Protein AF-A0A0N0B1T3-F1 (afdb_monomer_lite)

Foldseek 3Di:
DEAEDAAQDADQPACCLPPHPYYHYCHPVPPCSVVVVVCCVVVVDWDADFAQFFHANDPPLPPAALFDFPVNADDPPDPRHNDGSAHGLDDDTPWDKDKDDWDKPDQEDALQGKIKIKIKIWTAGQAKDKAKKWKWKADPDDQDTGGRIDTFEIDIDTYGHGWMKMKIKIGGSLSCWDQHPVRFIKRQWAKMKMFTASGSVGGNDIDIHTHDDHIDGDDPPRDRHIDMDIGTDDDD

Radius of gyration: 19.61 Å; chains: 1; bounding box: 48×49×48 Å

Structure (mmCIF, N/CA/C/O backbone):
data_AF-A0A0N0B1T3-F1
#
_entry.id   AF-A0A0N0B1T3-F1
#
loop_
_atom_site.group_PDB
_atom_site.id
_atom_site.type_symbol
_atom_site.label_atom_id
_atom_site.label_alt_id
_atom_site.label_comp_id
_atom_site.label_asym_id
_atom_site.label_entity_id
_atom_site.label_seq_id
_atom_site.pdbx_PDB_ins_code
_atom_site.Cartn_x
_atom_site.Cartn_y
_atom_site.Cartn_z
_atom_site.occupancy
_atom_site.B_iso_or_equiv
_atom_site.auth_seq_id
_atom_site.auth_comp_id
_atom_site.auth_asym_id
_atom_site.auth_atom_id
_atom_site.pdbx_PDB_model_num
ATOM 1 N N . MET A 1 1 ? -22.759 -6.988 15.231 1.00 91.75 1 MET A N 1
ATOM 2 C CA . MET A 1 1 ? -21.797 -8.045 15.631 1.00 91.75 1 MET A CA 1
ATOM 3 C C . MET A 1 1 ? -20.403 -7.663 15.142 1.00 91.75 1 MET A C 1
ATOM 5 O O . MET A 1 1 ? -20.318 -7.104 14.057 1.00 91.75 1 MET A O 1
ATOM 9 N N . VAL A 1 2 ? -19.341 -7.939 15.909 1.00 96.75 2 VAL A N 1
ATOM 10 C CA . VAL A 1 2 ? -17.940 -7.764 15.470 1.00 96.75 2 VAL A CA 1
ATOM 11 C C . VAL A 1 2 ? -17.308 -9.141 15.275 1.00 96.75 2 VAL A C 1
ATOM 13 O O . VAL A 1 2 ? -17.329 -9.950 16.199 1.00 96.75 2 VAL A O 1
ATOM 16 N N . THR A 1 3 ? -16.756 -9.412 14.092 1.00 96.69 3 THR A N 1
ATOM 17 C CA . THR A 1 3 ? -16.076 -10.680 13.784 1.00 96.69 3 THR A CA 1
ATOM 18 C C . THR A 1 3 ? -14.579 -10.535 14.010 1.00 96.69 3 THR A C 1
ATOM 20 O O . THR A 1 3 ? -13.954 -9.641 13.446 1.00 96.69 3 THR A O 1
ATOM 23 N N . VAL A 1 4 ? -13.985 -11.431 14.796 1.00 96.44 4 VAL A N 1
ATOM 24 C CA . VAL A 1 4 ? -12.534 -11.472 15.020 1.00 96.44 4 VAL A CA 1
ATOM 25 C C . VAL A 1 4 ? -11.971 -12.742 14.398 1.00 96.44 4 VAL A C 1
ATOM 27 O O . VAL A 1 4 ? -12.443 -13.840 14.684 1.00 96.44 4 VAL A O 1
ATOM 30 N N . LEU A 1 5 ? -10.971 -12.588 13.536 1.00 95.44 5 LEU A N 1
ATOM 31 C CA . LEU A 1 5 ? -10.354 -13.668 12.777 1.00 95.44 5 LEU A CA 1
ATOM 32 C C . LEU A 1 5 ? -8.937 -13.935 13.282 1.00 95.44 5 LEU A C 1
ATOM 34 O O . LEU A 1 5 ? -8.022 -13.132 13.072 1.00 95.44 5 LEU A O 1
ATOM 38 N N . LEU A 1 6 ? -8.766 -15.108 13.891 1.00 94.62 6 LEU A N 1
ATOM 39 C CA . LEU A 1 6 ? -7.478 -15.670 14.280 1.00 94.62 6 LEU A CA 1
ATOM 40 C C . LEU A 1 6 ? -7.125 -16.774 13.283 1.00 94.62 6 LEU A C 1
ATOM 42 O O . LEU A 1 6 ? -7.614 -17.898 13.378 1.00 94.62 6 LEU A O 1
ATOM 46 N N . ALA A 1 7 ? -6.330 -16.437 12.271 1.00 92.81 7 ALA A N 1
ATOM 47 C CA . ALA A 1 7 ? -6.100 -17.317 11.129 1.00 92.81 7 ALA A CA 1
ATOM 48 C C . ALA A 1 7 ? -4.708 -17.126 10.525 1.00 92.81 7 ALA A C 1
ATOM 50 O O . ALA A 1 7 ? -4.335 -16.011 10.191 1.00 92.81 7 ALA A O 1
ATOM 51 N N . GLY A 1 8 ? -3.967 -18.210 10.280 1.00 92.62 8 GLY A N 1
ATOM 52 C CA . GLY A 1 8 ? -2.630 -18.147 9.667 1.00 92.62 8 GLY A CA 1
ATOM 53 C C . GLY A 1 8 ? -2.597 -17.746 8.186 1.00 92.62 8 GLY A C 1
ATOM 54 O O . GLY A 1 8 ? -1.524 -17.530 7.635 1.00 92.62 8 GLY A O 1
ATOM 55 N N . ARG A 1 9 ? -3.757 -17.652 7.526 1.00 91.00 9 ARG A N 1
ATOM 56 C CA . ARG A 1 9 ? -3.899 -17.252 6.120 1.00 91.00 9 ARG A CA 1
ATOM 57 C C . ARG A 1 9 ? -5.256 -16.584 5.875 1.00 91.00 9 ARG A C 1
ATOM 59 O O . ARG A 1 9 ? -6.172 -16.796 6.672 1.00 91.00 9 ARG A O 1
ATOM 66 N N . PRO A 1 10 ? -5.414 -15.822 4.781 1.00 91.12 10 PRO A N 1
ATOM 67 C CA . PRO A 1 10 ? -6.712 -15.293 4.382 1.00 91.12 10 PRO A CA 1
ATOM 68 C C . PRO A 1 10 ? -7.714 -16.395 4.041 1.00 91.12 10 PRO A C 1
ATOM 70 O O . PRO A 1 10 ? -7.362 -17.401 3.425 1.00 91.12 10 PRO A O 1
ATOM 73 N N . TYR A 1 11 ? -8.975 -16.150 4.383 1.00 91.31 11 TYR A N 1
ATOM 74 C CA . TYR A 1 11 ? -10.119 -16.968 3.994 1.00 91.31 11 TYR A CA 1
ATOM 75 C C . TYR A 1 11 ? -11.147 -16.095 3.283 1.00 91.31 11 TYR A C 1
ATOM 77 O O . TYR A 1 11 ? -11.282 -14.915 3.604 1.00 91.31 11 TYR A O 1
ATOM 85 N N . ALA A 1 12 ? -11.890 -16.674 2.341 1.00 93.00 12 ALA A N 1
ATOM 86 C CA . ALA A 1 12 ? -13.086 -16.020 1.828 1.00 93.00 12 ALA A CA 1
ATOM 87 C C . ALA A 1 12 ? -14.108 -15.932 2.970 1.00 93.00 12 ALA A C 1
ATOM 89 O O . ALA A 1 12 ? -14.525 -16.954 3.512 1.00 93.00 12 ALA A O 1
ATOM 90 N N . LEU A 1 13 ? -14.470 -14.710 3.360 1.00 93.38 13 LEU A N 1
ATOM 91 C CA . LEU A 1 13 ? -15.281 -14.467 4.560 1.00 93.38 13 LEU A CA 1
ATOM 92 C C . LEU A 1 13 ? -16.792 -14.588 4.304 1.00 93.38 13 LEU A C 1
ATOM 94 O O . LEU A 1 13 ? -17.578 -14.607 5.251 1.00 93.38 13 LEU A O 1
ATOM 98 N N . GLY A 1 14 ? -17.200 -14.679 3.034 1.00 93.00 14 GLY A N 1
ATOM 99 C CA . GLY A 1 14 ? -18.599 -14.793 2.632 1.00 93.00 14 GLY A CA 1
ATOM 100 C C . GLY A 1 14 ? -19.456 -13.678 3.234 1.00 93.00 14 GLY A C 1
ATOM 101 O O . GLY A 1 14 ? -19.068 -12.510 3.227 1.00 93.00 14 GLY A O 1
ATOM 102 N N . ARG A 1 15 ? -20.596 -14.063 3.813 1.00 94.25 15 ARG A N 1
ATOM 103 C CA . ARG A 1 15 ? -21.591 -13.153 4.401 1.00 94.25 15 ARG A CA 1
ATOM 104 C C . ARG A 1 15 ? -21.034 -12.235 5.492 1.00 94.25 15 ARG A C 1
ATOM 106 O O . ARG A 1 15 ? -21.562 -11.148 5.683 1.00 94.25 15 ARG A O 1
ATOM 113 N N . ALA A 1 16 ? -19.942 -12.609 6.167 1.00 94.94 16 ALA A N 1
ATOM 114 C CA . ALA A 1 16 ? -19.354 -11.766 7.209 1.00 94.94 16 ALA A CA 1
ATOM 115 C C . ALA A 1 16 ? -18.894 -10.394 6.681 1.00 94.94 16 ALA A C 1
ATOM 117 O O . ALA A 1 16 ? -18.894 -9.435 7.443 1.00 94.94 16 ALA A O 1
ATOM 118 N N . VAL A 1 17 ? -18.539 -10.276 5.393 1.00 94.81 17 VAL A N 1
ATOM 119 C CA . VAL A 1 17 ? -18.170 -8.983 4.782 1.00 94.81 17 VAL A CA 1
ATOM 120 C C . VAL A 1 17 ? -19.336 -7.991 4.799 1.00 94.81 17 VAL A C 1
ATOM 122 O O . VAL A 1 17 ? -19.110 -6.797 4.966 1.00 94.81 17 VAL A O 1
ATOM 125 N N . GLU A 1 18 ? -20.565 -8.482 4.648 1.00 94.25 18 GLU A N 1
ATOM 126 C CA . GLU A 1 18 ? -21.777 -7.661 4.531 1.00 94.25 18 GLU A CA 1
ATOM 127 C C . GLU A 1 18 ? -22.543 -7.559 5.858 1.00 94.25 18 GLU A C 1
ATOM 129 O O . GLU A 1 18 ? -23.192 -6.552 6.131 1.00 94.25 18 GLU A O 1
ATOM 134 N N . GLU A 1 19 ? -22.464 -8.589 6.702 1.00 96.44 19 GLU A N 1
ATOM 135 C CA . GLU A 1 19 ? -23.296 -8.716 7.906 1.00 96.44 19 GLU A CA 1
ATOM 136 C C . GLU A 1 19 ? -22.588 -8.293 9.196 1.00 96.44 19 GLU A C 1
ATOM 138 O O . GLU A 1 19 ? -23.238 -8.006 10.209 1.00 96.44 19 GLU A O 1
ATOM 143 N N . SER A 1 20 ? -21.255 -8.255 9.198 1.00 97.25 20 SER A N 1
ATOM 144 C CA . SER A 1 20 ? -20.499 -7.825 10.369 1.00 97.25 20 SER A CA 1
ATOM 145 C C . SER A 1 20 ? -20.401 -6.306 10.418 1.00 97.25 20 SER A C 1
ATOM 147 O O . SER A 1 20 ? -20.015 -5.654 9.456 1.00 97.25 20 SER A O 1
ATOM 149 N N . ALA A 1 21 ? -20.667 -5.729 11.592 1.00 97.25 21 ALA A N 1
ATOM 150 C CA . ALA A 1 21 ? -20.494 -4.294 11.818 1.00 97.25 21 ALA A CA 1
ATOM 151 C C . ALA A 1 21 ? -19.012 -3.882 11.759 1.00 97.25 21 ALA A C 1
ATOM 153 O O . ALA A 1 21 ? -18.691 -2.744 11.432 1.00 97.25 21 ALA A O 1
ATOM 154 N N . ALA A 1 22 ? -18.112 -4.809 12.101 1.00 97.12 22 ALA A N 1
ATOM 155 C CA . ALA A 1 22 ? -16.674 -4.675 11.922 1.00 97.12 22 ALA A CA 1
ATOM 156 C C . ALA A 1 22 ? -16.014 -6.058 11.839 1.00 97.12 22 ALA A C 1
ATOM 158 O O . ALA A 1 22 ? -16.522 -7.037 12.400 1.00 97.12 22 ALA A O 1
ATOM 159 N N . ILE A 1 23 ? -14.855 -6.116 11.183 1.00 97.62 23 ILE A N 1
ATOM 160 C CA . ILE A 1 23 ? -14.011 -7.309 11.085 1.00 97.62 23 ILE A CA 1
ATOM 161 C C . ILE A 1 23 ? -12.607 -6.949 11.570 1.00 97.62 23 ILE A C 1
ATOM 163 O O . ILE A 1 23 ? -12.008 -5.989 11.087 1.00 97.62 23 ILE A O 1
ATOM 167 N N . VAL A 1 24 ? -12.070 -7.729 12.507 1.00 97.25 24 VAL A N 1
ATOM 168 C CA . VAL A 1 24 ? -10.696 -7.594 13.007 1.00 97.25 24 VAL A CA 1
ATOM 169 C C . VAL A 1 24 ? -9.902 -8.830 12.606 1.00 97.25 24 VAL A C 1
ATOM 171 O O . VAL A 1 24 ? -10.177 -9.929 13.076 1.00 97.25 24 VAL A O 1
ATOM 174 N N . GLN A 1 25 ? -8.896 -8.647 11.753 1.00 96.62 25 GLN A N 1
ATOM 175 C CA . GLN A 1 25 ? -7.949 -9.694 11.367 1.00 96.62 25 GLN A CA 1
ATOM 176 C C . GLN A 1 25 ? -6.689 -9.595 12.236 1.00 96.62 25 GLN A C 1
ATOM 178 O O . GLN A 1 25 ? -5.983 -8.591 12.164 1.00 96.62 25 GLN A O 1
ATOM 183 N N . SER A 1 26 ? -6.376 -10.635 13.015 1.00 94.56 26 SER A N 1
ATOM 184 C CA . SER A 1 26 ? -5.196 -10.655 13.903 1.00 94.56 26 SER A CA 1
ATOM 185 C C . SER A 1 26 ? -4.106 -11.650 13.491 1.00 94.56 26 SER A C 1
ATOM 187 O O . SER A 1 26 ? -3.093 -11.753 14.177 1.00 94.56 26 SER A O 1
ATOM 189 N N . PHE A 1 27 ? -4.308 -12.408 12.408 1.00 94.75 27 PHE A N 1
ATOM 190 C CA . PHE A 1 27 ? -3.489 -13.579 12.066 1.00 94.75 27 PHE A CA 1
ATOM 191 C C . PHE A 1 27 ? -3.230 -14.478 13.294 1.00 94.75 27 PHE A C 1
ATOM 193 O O . PHE A 1 27 ? -4.163 -14.692 14.068 1.00 94.75 27 PHE A O 1
ATOM 200 N N . PHE A 1 28 ? -2.019 -15.016 13.482 1.00 94.19 28 PHE A N 1
ATOM 201 C CA . PHE A 1 28 ? -1.613 -15.654 14.737 1.00 94.19 28 PHE A CA 1
ATOM 202 C C . PHE A 1 28 ? -0.920 -14.620 15.637 1.00 94.19 28 PHE A C 1
ATOM 204 O O . PHE A 1 28 ? 0.209 -14.232 15.337 1.00 94.19 28 PHE A O 1
ATOM 211 N N . PRO A 1 29 ? -1.575 -14.151 16.716 1.00 93.62 29 PRO A N 1
ATOM 212 C CA . PRO A 1 29 ? -1.163 -12.934 17.414 1.00 93.62 29 PRO A CA 1
ATOM 213 C C . PRO A 1 29 ? -0.178 -13.164 18.578 1.00 93.62 29 PRO A C 1
ATOM 215 O O . PRO A 1 29 ? 0.148 -12.214 19.284 1.00 93.62 29 PRO A O 1
ATOM 218 N N . GLY A 1 30 ? 0.301 -14.397 18.786 1.00 95.38 30 GLY A N 1
ATOM 219 C CA . GLY A 1 30 ? 1.203 -14.749 19.893 1.00 95.38 30 GLY A CA 1
ATOM 220 C C . GLY A 1 30 ? 0.520 -14.776 21.267 1.00 95.38 30 GLY A C 1
ATOM 221 O O . GLY A 1 30 ? -0.703 -14.661 21.364 1.00 95.38 30 GLY A O 1
ATOM 222 N N . GLU A 1 31 ? 1.314 -14.943 22.329 1.00 96.69 31 GLU A N 1
ATOM 223 C CA . GLU A 1 31 ? 0.831 -15.085 23.717 1.00 96.69 31 GLU A CA 1
ATOM 224 C C . GLU A 1 31 ? 0.122 -13.825 24.249 1.00 96.69 31 GLU A C 1
ATOM 226 O O . GLU A 1 31 ? -0.929 -13.925 24.877 1.00 96.69 31 GLU A O 1
ATOM 231 N N . GLU A 1 32 ? 0.600 -12.635 23.871 1.00 96.19 32 GLU A N 1
ATOM 232 C CA . GLU A 1 32 ? -0.017 -11.340 24.209 1.00 96.19 32 GLU A CA 1
ATOM 233 C C . GLU A 1 32 ? -1.174 -10.945 23.271 1.00 96.19 32 GLU A C 1
ATOM 235 O O . GLU A 1 32 ? -1.766 -9.861 23.370 1.00 96.19 32 GLU A O 1
ATOM 240 N N . GLY A 1 33 ? -1.526 -11.825 22.333 1.00 95.56 33 GLY A N 1
ATOM 241 C CA . GLY A 1 33 ? -2.466 -11.526 21.265 1.00 95.56 33 GLY A CA 1
ATOM 242 C C . GLY A 1 33 ? -3.862 -11.154 21.751 1.00 95.56 33 GLY A C 1
ATOM 243 O O . GLY A 1 33 ? -4.478 -10.222 21.230 1.00 95.56 33 GLY A O 1
ATOM 244 N N . THR A 1 34 ? -4.350 -11.824 22.794 1.00 95.12 34 THR A N 1
ATOM 245 C CA . THR A 1 34 ? -5.666 -11.539 23.382 1.00 95.12 34 THR A CA 1
ATOM 246 C C . THR A 1 34 ? -5.719 -10.133 23.983 1.00 95.12 34 THR A C 1
ATOM 248 O O . THR A 1 34 ? -6.694 -9.411 23.765 1.00 95.12 34 THR A O 1
ATOM 251 N N . HIS A 1 35 ? -4.659 -9.693 24.672 1.00 97.06 35 HIS A N 1
ATOM 252 C CA . HIS A 1 35 ? -4.574 -8.342 25.234 1.00 97.06 35 HIS A CA 1
ATOM 253 C C . HIS A 1 35 ? -4.535 -7.264 24.146 1.00 97.06 35 HIS A C 1
ATOM 255 O O . HIS A 1 35 ? -5.173 -6.212 24.296 1.00 97.06 35 HIS A O 1
ATOM 261 N N . ALA A 1 36 ? -3.835 -7.529 23.039 1.00 96.75 36 ALA A N 1
ATOM 262 C CA . ALA A 1 36 ? -3.796 -6.640 21.883 1.00 96.75 36 ALA A CA 1
ATOM 263 C C . ALA A 1 36 ? -5.173 -6.526 21.204 1.00 96.75 36 ALA A C 1
ATOM 265 O O . ALA A 1 36 ? -5.662 -5.415 20.984 1.00 96.75 36 ALA A O 1
ATOM 266 N N . ILE A 1 37 ? -5.838 -7.659 20.942 1.00 97.38 37 ILE A N 1
ATOM 267 C CA . ILE A 1 37 ? -7.182 -7.702 20.344 1.00 97.38 37 ILE A CA 1
ATOM 268 C C . ILE A 1 37 ? -8.189 -6.977 21.238 1.00 97.38 37 ILE A C 1
ATOM 270 O O . ILE A 1 37 ? -8.925 -6.118 20.756 1.00 97.38 37 ILE A O 1
ATOM 274 N N . ALA A 1 38 ? -8.194 -7.254 22.545 1.00 97.50 38 ALA A N 1
ATOM 275 C CA . ALA A 1 38 ? -9.071 -6.565 23.488 1.00 97.50 38 ALA A CA 1
ATOM 276 C C . ALA A 1 38 ? -8.800 -5.050 23.515 1.00 97.50 38 ALA A C 1
ATOM 278 O O . ALA A 1 38 ? -9.735 -4.250 23.577 1.00 97.50 38 ALA A O 1
ATOM 279 N N . GLY A 1 39 ? -7.532 -4.634 23.420 1.00 98.00 39 GLY A N 1
ATOM 280 C CA . GLY A 1 39 ? -7.145 -3.227 23.292 1.00 98.00 39 GLY A CA 1
ATOM 281 C C . GLY A 1 39 ? -7.734 -2.551 22.053 1.00 98.00 39 GLY A C 1
ATOM 282 O O . GLY A 1 39 ? -8.243 -1.436 22.156 1.00 98.00 39 GLY A O 1
ATOM 283 N N . VAL A 1 40 ? -7.727 -3.235 20.908 1.00 97.88 40 VAL A N 1
ATOM 284 C CA . VAL A 1 40 ? -8.365 -2.746 19.678 1.00 97.88 40 VAL A CA 1
ATOM 285 C C . VAL A 1 40 ? -9.882 -2.684 19.849 1.00 97.88 40 VAL A C 1
ATOM 287 O O . VAL A 1 40 ? -10.463 -1.623 19.647 1.00 97.88 40 VAL A O 1
ATOM 290 N N . LEU A 1 41 ? -10.530 -3.771 20.275 1.00 97.69 41 LEU A N 1
ATOM 291 C CA . LEU A 1 41 ? -11.994 -3.848 20.389 1.00 97.69 41 LEU A CA 1
ATOM 292 C C . LEU A 1 41 ? -12.581 -2.829 21.377 1.00 97.69 41 LEU A C 1
ATOM 294 O O . LEU A 1 41 ? -13.639 -2.264 21.123 1.00 97.69 41 LEU A O 1
ATOM 298 N N . SER A 1 42 ? -11.881 -2.571 22.483 1.00 97.44 42 SER A N 1
ATOM 299 C CA . SER A 1 42 ? -12.268 -1.561 23.484 1.00 97.44 42 SER A CA 1
ATOM 300 C C . SER A 1 42 ? -11.967 -0.122 23.060 1.00 97.44 42 SER A C 1
ATOM 302 O O . SER A 1 42 ? -12.375 0.819 23.736 1.00 97.44 42 SER A O 1
ATOM 304 N N . GLY A 1 43 ? -11.225 0.079 21.969 1.00 96.81 43 GLY A N 1
ATOM 305 C CA . GLY A 1 43 ? -10.800 1.405 21.531 1.00 96.81 43 GLY A CA 1
ATOM 306 C C . GLY A 1 43 ? -9.621 1.990 22.313 1.00 96.81 43 GLY A C 1
ATOM 307 O O . GLY A 1 43 ? -9.240 3.126 22.028 1.00 96.81 43 GLY A O 1
ATOM 308 N N . ARG A 1 44 ? -9.036 1.241 23.263 1.00 97.44 44 ARG A N 1
ATOM 309 C CA . ARG A 1 44 ? -7.814 1.619 23.997 1.00 97.44 44 ARG A CA 1
ATOM 310 C C . ARG A 1 44 ? -6.602 1.730 23.069 1.00 97.44 44 ARG A C 1
ATOM 312 O O . ARG A 1 44 ? -5.712 2.532 23.325 1.00 97.44 44 ARG A O 1
ATOM 319 N N . VAL A 1 45 ? -6.570 0.933 22.002 1.00 97.19 45 VAL A N 1
ATOM 320 C CA . VAL A 1 45 ? -5.526 0.947 20.971 1.00 97.19 45 VAL A CA 1
ATOM 321 C C . VAL A 1 45 ? -6.157 1.288 19.626 1.00 97.19 45 VAL A C 1
ATOM 323 O O . VAL A 1 45 ? -7.102 0.628 19.196 1.00 97.19 45 VAL A O 1
ATOM 326 N N . ASN A 1 46 ? -5.619 2.297 18.940 1.00 98.19 46 ASN A N 1
ATOM 327 C CA . ASN A 1 46 ? -5.986 2.586 17.557 1.00 98.19 46 ASN A CA 1
ATOM 328 C C . ASN A 1 46 ? -5.278 1.587 16.612 1.00 98.19 46 ASN A C 1
ATOM 330 O O . ASN A 1 46 ? -4.042 1.542 16.612 1.00 98.19 46 ASN A O 1
ATOM 334 N N . PRO A 1 47 ? -6.007 0.770 15.822 1.00 98.00 47 PRO A N 1
ATOM 335 C CA . PRO A 1 47 ? -5.384 -0.171 14.902 1.00 98.00 47 PRO A CA 1
ATOM 336 C C . PRO A 1 47 ? -4.607 0.559 13.796 1.00 98.00 47 PRO A C 1
ATOM 338 O O . PRO A 1 47 ? -5.016 1.600 13.289 1.00 98.00 47 PRO A O 1
ATOM 341 N N . SER A 1 48 ? -3.460 -0.012 13.424 1.00 98.06 48 SER A N 1
ATOM 342 C CA . SER A 1 48 ? -2.575 0.508 12.365 1.00 98.06 48 SER A CA 1
ATOM 343 C C . SER A 1 48 ? -1.976 -0.604 11.495 1.00 98.06 48 SER A C 1
ATOM 345 O O . SER A 1 48 ? -0.946 -0.420 10.839 1.00 98.06 48 SER A O 1
ATOM 347 N N . GLY A 1 49 ? -2.583 -1.793 11.539 1.00 97.56 49 GLY A N 1
ATOM 348 C CA . GLY A 1 49 ? -2.190 -2.933 10.718 1.00 97.56 49 GLY A CA 1
ATOM 349 C C . GLY A 1 49 ? -2.646 -2.754 9.271 1.00 97.56 49 GLY A C 1
ATOM 350 O O . GLY A 1 49 ? -3.709 -2.193 9.013 1.00 97.56 49 GLY A O 1
ATOM 351 N N . ARG A 1 50 ? -1.844 -3.256 8.330 1.00 98.44 50 ARG A N 1
ATOM 352 C CA . ARG A 1 50 ? -2.166 -3.324 6.900 1.00 98.44 50 ARG A CA 1
ATOM 353 C C . ARG A 1 50 ? -2.012 -4.765 6.434 1.00 98.44 50 ARG A C 1
ATOM 355 O O . ARG A 1 50 ? -1.078 -5.444 6.857 1.00 98.44 50 ARG A O 1
ATOM 362 N N . LEU A 1 51 ? -2.921 -5.237 5.588 1.00 97.81 51 LEU A N 1
ATOM 363 C CA . LEU A 1 51 ? -2.921 -6.613 5.103 1.00 97.81 51 LEU A CA 1
ATOM 364 C C . LEU A 1 51 ? -1.658 -6.908 4.274 1.00 97.81 51 LEU A C 1
ATOM 366 O O . LEU A 1 51 ? -1.460 -6.273 3.239 1.00 97.81 51 LEU A O 1
ATOM 370 N N . PRO A 1 52 ? -0.831 -7.899 4.652 1.00 96.12 52 PRO A N 1
ATOM 371 C CA . PRO A 1 52 ? 0.330 -8.301 3.855 1.00 96.12 52 PRO A CA 1
ATOM 372 C C . PRO A 1 52 ? -0.049 -9.197 2.663 1.00 96.12 52 PRO A C 1
ATOM 374 O O . PRO A 1 52 ? 0.801 -9.556 1.855 1.00 96.12 52 PRO A O 1
ATOM 377 N N . VAL A 1 53 ? -1.322 -9.579 2.549 1.00 95.12 53 VAL A N 1
ATOM 378 C CA . VAL A 1 53 ? -1.874 -10.429 1.493 1.00 95.12 53 VAL A CA 1
ATOM 379 C C . VAL A 1 53 ? -3.349 -10.077 1.294 1.00 95.12 53 VAL A C 1
ATOM 381 O O . VAL A 1 53 ? -4.047 -9.770 2.260 1.00 95.12 53 VAL A O 1
ATOM 384 N N . SER A 1 54 ? -3.823 -10.098 0.049 1.00 95.62 54 SER A N 1
ATOM 385 C CA . SER A 1 54 ? -5.233 -9.845 -0.259 1.00 95.62 54 SER A CA 1
ATOM 386 C C . SER A 1 54 ? -6.143 -10.931 0.329 1.00 95.62 54 SER A C 1
ATOM 388 O O . SER A 1 54 ? -5.819 -12.117 0.292 1.00 95.62 54 SER A O 1
ATOM 390 N N . VAL A 1 55 ? -7.316 -10.533 0.818 1.00 95.06 55 VAL A N 1
ATOM 391 C CA . VAL A 1 55 ? -8.387 -11.449 1.226 1.00 95.06 55 VAL A CA 1
ATOM 392 C C . VAL A 1 55 ? -9.286 -11.717 0.017 1.00 95.06 55 VAL A C 1
ATOM 394 O O . VAL A 1 55 ? -9.868 -10.768 -0.523 1.00 95.06 55 VAL A O 1
ATOM 397 N N . PRO A 1 56 ? -9.413 -12.975 -0.436 1.00 93.94 56 PRO A N 1
ATOM 398 C CA . PRO A 1 56 ? -10.220 -13.296 -1.605 1.00 93.94 56 PRO A CA 1
ATOM 399 C C . PRO A 1 56 ? -11.705 -13.043 -1.326 1.00 93.94 56 PRO A C 1
ATOM 401 O O . PRO A 1 56 ? -12.184 -13.264 -0.213 1.00 93.94 56 PRO A O 1
ATOM 404 N N . ARG A 1 57 ? -12.451 -12.606 -2.348 1.00 92.25 57 ARG A N 1
ATOM 405 C CA . ARG A 1 57 ? -13.908 -12.441 -2.234 1.00 92.25 57 ARG A CA 1
ATOM 406 C C . ARG A 1 57 ? -14.639 -13.778 -2.166 1.00 92.25 57 ARG A C 1
ATOM 408 O O . ARG A 1 57 ? -15.588 -13.925 -1.405 1.00 92.25 57 ARG A O 1
ATOM 415 N N . GLY A 1 58 ? -14.175 -14.754 -2.939 1.00 90.75 58 GLY A N 1
ATOM 416 C CA . GLY A 1 58 ? -14.734 -16.097 -2.989 1.00 90.75 58 GLY A CA 1
ATOM 417 C C . GLY A 1 58 ? -13.641 -17.155 -3.131 1.00 90.75 58 GLY A C 1
ATOM 418 O O . GLY A 1 58 ? -12.486 -16.826 -3.401 1.00 90.75 58 GLY A O 1
ATOM 419 N N . PRO A 1 59 ? -13.979 -18.439 -2.958 1.00 85.75 59 PRO A N 1
ATOM 420 C CA . PRO A 1 59 ? -12.998 -19.520 -3.017 1.00 85.75 59 PRO A CA 1
ATOM 421 C C . PRO A 1 59 ? -12.429 -19.746 -4.428 1.00 85.75 59 PRO A C 1
ATOM 423 O O . PRO A 1 59 ? -11.292 -20.192 -4.550 1.00 85.75 59 PRO A O 1
ATOM 426 N N . GLY A 1 60 ? -13.195 -19.421 -5.478 1.00 84.62 60 GLY A N 1
ATOM 427 C CA . GLY A 1 60 ? -12.865 -19.739 -6.873 1.00 84.62 60 GLY A CA 1
ATOM 428 C C . GLY A 1 60 ? -11.978 -18.730 -7.606 1.00 84.62 60 GLY A C 1
ATOM 429 O O . GLY A 1 60 ? -11.645 -18.965 -8.760 1.00 84.62 60 GLY A O 1
ATOM 430 N N . SER A 1 61 ? -11.596 -17.614 -6.979 1.00 77.44 61 SER A N 1
ATOM 431 C CA . SER A 1 61 ? -10.800 -16.567 -7.637 1.00 77.44 61 SER A CA 1
ATOM 432 C C . SER A 1 61 ? -9.285 -16.729 -7.458 1.00 77.44 61 SER A C 1
ATOM 434 O O . SER A 1 61 ? -8.520 -15.831 -7.799 1.00 77.44 61 SER A O 1
ATOM 436 N N . GLN A 1 62 ? -8.834 -17.854 -6.896 1.00 78.62 62 GLN A N 1
ATOM 437 C CA . GLN A 1 62 ? -7.422 -18.108 -6.607 1.00 78.62 62 GLN A CA 1
ATOM 438 C C . GLN A 1 62 ? -6.703 -18.818 -7.770 1.00 78.62 62 GLN A C 1
ATOM 440 O O . GLN A 1 62 ? -7.315 -19.656 -8.431 1.00 78.62 62 GLN A O 1
ATOM 445 N N . PRO A 1 63 ? -5.393 -18.563 -7.972 1.00 74.44 63 PRO A N 1
ATOM 446 C CA . PRO A 1 63 ? -4.553 -17.612 -7.240 1.00 74.44 63 PRO A CA 1
ATOM 447 C C . PRO A 1 63 ? -4.758 -16.166 -7.729 1.00 74.44 63 PRO A C 1
ATOM 449 O O . PRO A 1 63 ? -4.572 -15.874 -8.906 1.00 74.44 63 PRO A O 1
ATOM 452 N N . ALA A 1 64 ? -5.071 -15.244 -6.813 1.00 82.06 64 ALA A N 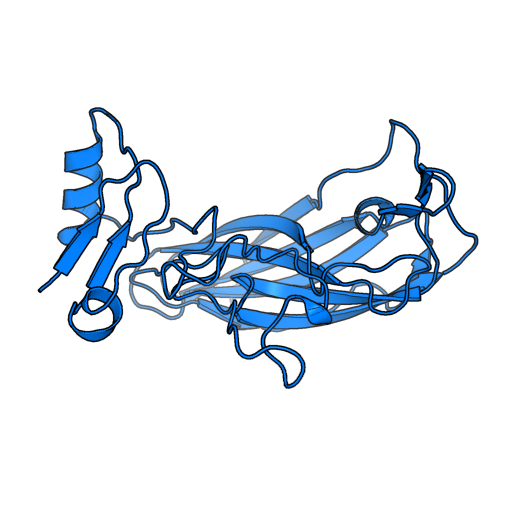1
ATOM 453 C CA . ALA A 1 64 ? -5.148 -13.810 -7.098 1.00 82.06 64 ALA A CA 1
ATOM 454 C C . ALA A 1 64 ? -4.150 -13.043 -6.225 1.00 82.06 64 ALA A C 1
ATOM 456 O O . ALA A 1 64 ? -4.089 -13.219 -5.008 1.00 82.06 64 ALA A O 1
ATOM 457 N N . THR A 1 65 ? -3.367 -12.174 -6.858 1.00 90.81 65 THR A N 1
ATOM 458 C CA . THR A 1 65 ? -2.391 -11.294 -6.208 1.00 90.81 65 THR A CA 1
ATOM 459 C C . THR A 1 65 ? -2.550 -9.876 -6.740 1.00 90.81 65 THR A C 1
ATOM 461 O O . THR A 1 65 ? -2.959 -9.677 -7.882 1.00 90.81 65 THR A O 1
ATOM 464 N N . TYR A 1 66 ? -2.193 -8.876 -5.931 1.00 95.12 66 TYR A N 1
ATOM 465 C CA . TYR A 1 66 ? -2.172 -7.483 -6.388 1.00 95.12 66 TYR A CA 1
ATOM 466 C C . TYR A 1 66 ? -1.109 -7.240 -7.478 1.00 95.12 66 TYR A C 1
ATOM 468 O O . TYR A 1 66 ? -1.222 -6.283 -8.240 1.00 95.12 66 TYR A O 1
ATOM 476 N N . LEU A 1 67 ? -0.119 -8.136 -7.595 1.00 95.31 67 LEU A N 1
ATOM 477 C CA . LEU A 1 67 ? 0.928 -8.137 -8.626 1.00 95.31 67 LEU A CA 1
ATOM 478 C C . LEU A 1 67 ? 0.444 -8.709 -9.976 1.00 95.31 67 LEU A C 1
ATOM 480 O O . LEU A 1 67 ? 1.215 -9.316 -10.714 1.00 95.31 67 LEU A O 1
ATOM 484 N N . GLY A 1 68 ? -0.839 -8.553 -10.299 1.00 93.25 68 GLY A N 1
ATOM 485 C CA . GLY A 1 68 ? -1.411 -8.999 -11.567 1.00 93.25 68 GLY A CA 1
ATOM 486 C C . GLY A 1 68 ? -1.129 -8.023 -12.712 1.00 93.25 68 GLY A C 1
ATOM 487 O O . GLY A 1 68 ? -1.269 -6.805 -12.553 1.00 93.25 68 GLY A O 1
ATOM 488 N N . ALA A 1 69 ? -0.780 -8.554 -13.885 1.00 93.75 69 ALA A N 1
ATOM 489 C CA . ALA A 1 69 ? -0.813 -7.810 -15.146 1.00 93.75 69 ALA A CA 1
ATOM 490 C C . ALA A 1 69 ? -2.256 -7.465 -15.543 1.00 93.75 69 ALA A C 1
ATOM 492 O O . ALA A 1 69 ? -3.199 -8.022 -14.990 1.00 93.75 69 ALA A O 1
ATOM 493 N N . ARG A 1 70 ? -2.451 -6.581 -16.529 1.00 91.31 70 ARG A N 1
ATOM 494 C CA . ARG A 1 70 ? -3.785 -6.075 -16.914 1.00 91.31 70 ARG A CA 1
ATOM 495 C C . ARG A 1 70 ? -4.830 -7.175 -17.157 1.00 91.31 70 ARG A C 1
ATOM 497 O O . ARG A 1 70 ? -5.963 -7.023 -16.721 1.00 91.31 70 ARG A O 1
ATOM 504 N N . LEU A 1 71 ? -4.448 -8.277 -17.807 1.00 90.88 71 LEU A N 1
ATOM 505 C CA . LEU A 1 71 ? -5.347 -9.404 -18.105 1.00 90.88 71 LEU A CA 1
ATOM 506 C C . LEU A 1 71 ? -5.644 -10.312 -16.899 1.00 90.88 71 LEU A C 1
ATOM 508 O O . LEU A 1 71 ? -6.528 -11.155 -16.984 1.00 90.88 71 LEU A O 1
ATOM 512 N N . ALA A 1 72 ? -4.925 -10.145 -15.788 1.00 90.25 72 ALA A N 1
ATOM 513 C CA . ALA A 1 72 ? -5.177 -10.853 -14.535 1.00 90.25 72 ALA A CA 1
ATOM 514 C C . ALA A 1 72 ? -6.187 -10.123 -13.629 1.00 90.25 72 ALA A C 1
ATOM 516 O O . ALA A 1 72 ? -6.395 -10.551 -12.497 1.00 90.25 72 ALA A O 1
ATOM 517 N N . HIS A 1 73 ? -6.781 -9.018 -14.094 1.00 89.62 73 HIS A N 1
ATOM 518 C CA . HIS A 1 73 ? -7.830 -8.271 -13.391 1.00 89.62 73 HIS A CA 1
ATOM 519 C C . HIS A 1 73 ? -9.196 -8.512 -14.036 1.00 89.62 73 HIS A C 1
ATOM 521 O O . HIS A 1 73 ? -9.284 -9.031 -15.149 1.00 89.62 73 HIS A O 1
ATOM 527 N N . ALA A 1 74 ? -10.263 -8.117 -13.338 1.00 90.31 74 ALA A N 1
ATOM 528 C CA . ALA A 1 74 ? -11.623 -8.205 -13.859 1.00 90.31 74 ALA A CA 1
ATOM 529 C C . ALA A 1 74 ? -11.745 -7.505 -15.224 1.00 90.31 74 ALA A C 1
ATOM 531 O O . ALA A 1 74 ? -11.267 -6.385 -15.418 1.00 90.31 74 ALA A O 1
ATOM 532 N N . GLY A 1 75 ? -12.404 -8.167 -16.170 1.00 88.44 75 GLY A N 1
ATOM 533 C CA . GLY A 1 75 ? -12.592 -7.662 -17.523 1.00 88.44 75 GLY A CA 1
ATOM 534 C C . GLY A 1 75 ? -13.463 -8.600 -18.350 1.00 88.44 75 GLY A C 1
ATOM 535 O O . GLY A 1 75 ? -13.899 -9.639 -17.871 1.00 88.44 75 GLY A O 1
ATOM 536 N N . ALA A 1 76 ? -13.696 -8.256 -19.615 1.00 88.88 76 ALA A N 1
ATOM 537 C CA . ALA A 1 76 ? -14.595 -9.016 -20.490 1.00 88.88 76 ALA A CA 1
ATOM 538 C C . ALA A 1 76 ? -14.030 -10.370 -20.974 1.00 88.88 76 ALA A C 1
ATOM 540 O O . ALA A 1 76 ? -14.732 -11.124 -21.638 1.00 88.88 76 ALA A O 1
ATOM 541 N N . VAL A 1 77 ? -12.758 -10.667 -20.684 1.00 86.19 77 VAL A N 1
ATOM 542 C CA . VAL A 1 77 ? -12.051 -11.857 -21.196 1.00 86.19 77 VAL A CA 1
ATOM 543 C C . VAL A 1 77 ? -12.341 -13.109 -20.360 1.00 86.19 77 VAL A C 1
ATOM 545 O O . VAL A 1 77 ? -12.236 -14.222 -20.865 1.00 86.19 77 VAL A O 1
ATOM 548 N N . SER A 1 78 ? -12.708 -12.943 -19.088 1.00 86.00 78 SER A N 1
ATOM 549 C CA . SER A 1 78 ? -12.956 -14.043 -18.155 1.00 86.00 78 SER A CA 1
ATOM 550 C C . SER A 1 78 ? -14.215 -13.776 -17.344 1.00 86.00 78 SER A C 1
ATOM 552 O O . SER A 1 78 ? -14.483 -12.645 -16.952 1.00 86.00 78 SER A O 1
ATOM 554 N N . THR A 1 79 ? -14.965 -14.832 -17.042 1.00 86.50 79 THR A N 1
ATOM 555 C CA . THR A 1 79 ? -16.098 -14.774 -16.107 1.00 86.50 79 THR A CA 1
ATOM 556 C C . THR A 1 79 ? -15.652 -14.768 -14.643 1.00 86.50 79 THR A C 1
ATOM 558 O O . THR A 1 79 ? -16.475 -14.569 -13.753 1.00 86.50 79 THR A O 1
ATOM 561 N N . VAL A 1 80 ? -14.366 -15.015 -14.369 1.00 87.25 80 VAL A N 1
ATOM 562 C CA . VAL A 1 80 ? -13.795 -14.967 -13.018 1.00 87.25 80 VAL A CA 1
ATOM 563 C C . VAL A 1 80 ? -13.440 -13.522 -12.674 1.00 87.25 80 VAL A C 1
ATOM 565 O O . VAL A 1 80 ? -12.616 -12.916 -13.354 1.00 87.25 80 VAL A O 1
ATOM 568 N N . ASP A 1 81 ? -14.015 -12.995 -11.590 1.00 89.75 81 ASP A N 1
ATOM 569 C CA . ASP A 1 81 ? -13.604 -11.723 -10.988 1.00 89.75 81 ASP A CA 1
ATOM 570 C C . ASP A 1 81 ? -12.547 -11.974 -9.888 1.00 89.75 81 ASP A C 1
ATOM 572 O O . ASP A 1 81 ? -12.882 -12.488 -8.813 1.00 89.75 81 ASP A O 1
ATOM 576 N N . PRO A 1 82 ? -11.268 -11.619 -10.123 1.00 90.38 82 PRO A N 1
ATOM 577 C CA . PRO A 1 82 ? -10.189 -11.781 -9.154 1.00 90.38 82 PRO A CA 1
ATOM 578 C C . PRO A 1 82 ? -10.148 -10.671 -8.094 1.00 90.38 82 PRO A C 1
ATOM 580 O O . PRO A 1 82 ? -9.267 -10.686 -7.231 1.00 90.38 82 PRO A O 1
ATOM 583 N N . THR A 1 83 ? -11.066 -9.700 -8.138 1.00 92.81 83 THR A N 1
ATOM 584 C CA . THR A 1 83 ? -11.058 -8.562 -7.218 1.00 92.81 83 THR A CA 1
ATOM 585 C C . THR A 1 83 ? -11.213 -9.055 -5.770 1.00 92.81 83 THR A C 1
ATOM 587 O O . THR A 1 83 ? -12.132 -9.817 -5.452 1.00 92.81 83 THR A O 1
ATOM 590 N N . PRO A 1 84 ? -10.318 -8.652 -4.855 1.00 94.56 84 PRO A N 1
ATOM 591 C CA . PRO A 1 84 ? -10.371 -9.110 -3.474 1.00 94.56 84 PRO A CA 1
ATOM 592 C C . PRO A 1 84 ? -11.525 -8.456 -2.703 1.00 94.56 84 PRO A C 1
ATOM 594 O O . PRO A 1 84 ? -11.996 -7.375 -3.056 1.00 94.56 84 PRO A O 1
ATOM 597 N N . ALA A 1 85 ? -11.954 -9.089 -1.608 1.00 95.00 85 ALA A N 1
ATOM 598 C CA . ALA A 1 85 ? -12.814 -8.429 -0.623 1.00 95.00 85 ALA A CA 1
ATOM 599 C C . ALA A 1 85 ? -12.038 -7.327 0.114 1.00 95.00 85 ALA A C 1
ATOM 601 O O . ALA A 1 85 ? -12.540 -6.223 0.288 1.00 95.00 85 ALA A O 1
ATOM 602 N N . PHE A 1 86 ? -10.784 -7.614 0.476 1.00 96.44 86 PHE A N 1
ATOM 603 C CA . PHE A 1 86 ? -9.860 -6.643 1.059 1.00 96.44 86 PHE A CA 1
ATOM 604 C C . PHE A 1 86 ? -8.505 -6.764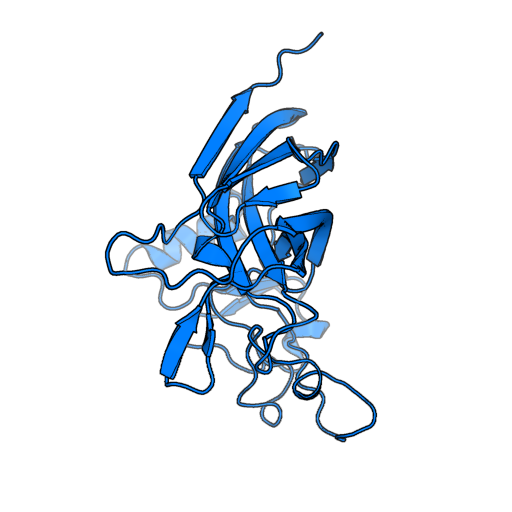 0.369 1.00 96.44 86 PHE A C 1
ATOM 606 O O . PHE A 1 86 ? -7.891 -7.832 0.366 1.00 96.44 86 PHE A O 1
ATOM 613 N N . ALA A 1 87 ? -8.047 -5.689 -0.263 1.00 96.94 87 ALA A N 1
ATOM 614 C CA . ALA A 1 87 ? -6.831 -5.711 -1.066 1.00 96.94 87 ALA A CA 1
ATOM 615 C C . ALA A 1 87 ? -5.555 -5.762 -0.212 1.00 96.94 87 ALA A C 1
ATOM 617 O O . ALA A 1 87 ? -5.554 -5.402 0.967 1.00 96.94 87 ALA A O 1
ATOM 618 N N . PHE A 1 88 ? -4.438 -6.156 -0.827 1.00 98.12 88 PHE A N 1
ATOM 619 C CA . PHE A 1 88 ? -3.112 -5.985 -0.239 1.00 98.12 88 PHE A CA 1
ATOM 620 C C . PHE A 1 88 ? -2.925 -4.535 0.231 1.00 98.12 88 PHE A C 1
ATOM 622 O O . PHE A 1 88 ? -3.286 -3.586 -0.472 1.00 98.12 88 PHE A O 1
ATOM 629 N N . GLY A 1 89 ? -2.385 -4.372 1.432 1.00 98.31 89 GLY A N 1
ATOM 630 C CA . GLY A 1 89 ? -2.196 -3.080 2.071 1.00 98.31 89 GLY A CA 1
ATOM 631 C C . GLY A 1 89 ? -3.462 -2.478 2.681 1.00 98.31 89 GLY A C 1
ATOM 632 O O . GLY A 1 89 ? -3.371 -1.400 3.250 1.00 98.31 89 GLY A O 1
ATOM 633 N N . HIS A 1 90 ? -4.636 -3.114 2.595 1.00 98.50 90 HIS A N 1
ATOM 634 C CA . HIS A 1 90 ? -5.852 -2.595 3.227 1.00 98.50 90 HIS A CA 1
ATOM 635 C C . HIS A 1 90 ? -5.770 -2.674 4.758 1.00 98.50 90 HIS A C 1
ATOM 637 O O . HIS A 1 90 ? -5.194 -3.603 5.322 1.00 98.50 90 HIS A O 1
ATOM 643 N N . GLY A 1 91 ? -6.356 -1.690 5.430 1.00 98.12 91 GLY A N 1
ATOM 644 C CA . GLY A 1 91 ? -6.448 -1.605 6.882 1.00 98.12 91 GLY A CA 1
ATOM 645 C C . GLY A 1 91 ? -7.192 -0.338 7.287 1.00 98.12 91 GLY A C 1
ATOM 646 O O . GLY A 1 91 ? -7.261 0.624 6.523 1.00 98.12 91 GLY A O 1
ATOM 647 N N . LEU A 1 92 ? -7.771 -0.334 8.479 1.00 97.94 92 LEU A N 1
ATOM 648 C CA . LEU A 1 92 ? -8.521 0.807 8.991 1.00 97.94 92 LEU A CA 1
ATOM 649 C C . LEU A 1 92 ? -7.865 1.346 10.259 1.00 97.94 92 LEU A C 1
ATOM 651 O O . LEU A 1 92 ? -7.091 0.656 10.921 1.00 97.94 92 LEU A O 1
ATOM 655 N N . SER A 1 93 ? -8.221 2.583 10.586 1.00 98.19 93 SER A N 1
ATOM 656 C CA . SER A 1 93 ? -7.847 3.273 11.813 1.00 98.19 93 SER A CA 1
ATOM 657 C C . SER A 1 93 ? -9.104 3.854 12.464 1.00 98.19 93 SER A C 1
ATOM 659 O O . SER A 1 93 ? -10.108 4.095 11.797 1.00 98.19 93 SER A O 1
ATOM 661 N N . TYR A 1 94 ? -9.049 4.116 13.768 1.00 98.38 94 TYR A N 1
ATOM 662 C CA . TYR A 1 94 ? -10.066 4.894 14.486 1.00 98.38 94 TYR A CA 1
ATOM 663 C C . TYR A 1 94 ? -9.942 6.406 14.266 1.00 98.38 94 TYR A C 1
ATOM 665 O O . TYR A 1 94 ? -10.686 7.178 14.870 1.00 98.38 94 TYR A O 1
ATOM 673 N N . THR A 1 95 ? -9.011 6.834 13.413 1.00 98.38 95 THR A N 1
ATOM 674 C CA . THR A 1 95 ? -8.912 8.209 12.925 1.00 98.38 95 THR A CA 1
ATOM 675 C C . THR A 1 95 ? -8.891 8.243 11.395 1.00 98.38 95 THR A C 1
ATOM 677 O O . THR A 1 95 ? -8.922 7.199 10.741 1.00 98.38 95 THR A O 1
ATOM 680 N N . ARG A 1 96 ? -8.889 9.444 10.815 1.00 98.25 96 ARG A N 1
ATOM 681 C CA . ARG A 1 96 ? -8.867 9.675 9.365 1.00 98.25 96 ARG A CA 1
ATOM 682 C C . ARG A 1 96 ? -7.637 10.489 8.990 1.00 98.25 96 ARG A C 1
ATOM 684 O O . ARG A 1 96 ? -7.167 11.297 9.791 1.00 98.25 96 ARG A O 1
ATOM 691 N N . PHE A 1 97 ? -7.149 10.270 7.775 1.00 98.50 97 PHE A N 1
ATOM 692 C CA . PHE A 1 97 ? -5.972 10.949 7.255 1.00 98.50 97 PHE A CA 1
ATOM 693 C C . PHE A 1 97 ? -6.252 11.549 5.881 1.00 98.50 97 PHE A C 1
ATOM 695 O O . PHE A 1 97 ? -6.742 10.851 4.990 1.00 98.50 97 PHE A O 1
ATOM 702 N N . ASP A 1 98 ? -5.874 12.814 5.716 1.00 98.25 98 ASP A N 1
ATOM 703 C CA . ASP A 1 98 ? -5.939 13.546 4.451 1.00 98.25 98 ASP A CA 1
ATOM 704 C C . ASP A 1 98 ? -4.537 13.721 3.878 1.00 98.25 98 ASP A C 1
ATOM 706 O O . ASP A 1 98 ? -3.566 13.915 4.613 1.00 98.25 98 ASP A O 1
ATOM 710 N N . TRP A 1 99 ? -4.435 13.553 2.562 1.00 98.31 99 TRP A N 1
ATOM 711 C CA . TRP A 1 99 ? -3.176 13.476 1.833 1.00 98.31 99 TRP A CA 1
ATOM 712 C C . TRP A 1 99 ? -3.215 14.535 0.734 1.00 98.31 99 TRP A C 1
ATOM 714 O O . TRP A 1 99 ? -4.146 14.528 -0.073 1.00 98.31 99 TRP A O 1
ATOM 724 N N . THR A 1 100 ? -2.243 15.443 0.696 1.00 98.12 100 THR A N 1
ATOM 725 C CA . THR A 1 100 ? -2.274 16.611 -0.203 1.00 98.12 100 THR A CA 1
ATOM 726 C C . THR A 1 100 ? -0.912 16.912 -0.823 1.00 98.12 100 THR A C 1
ATOM 728 O O . THR A 1 100 ? 0.115 16.372 -0.410 1.00 98.12 100 THR A O 1
ATOM 731 N N . ASP A 1 101 ? -0.917 17.798 -1.822 1.00 96.62 101 ASP A N 1
ATOM 732 C CA . ASP A 1 101 ? 0.270 18.487 -2.347 1.00 96.62 101 ASP A CA 1
ATOM 733 C C . ASP A 1 101 ? 1.354 17.577 -2.948 1.00 96.62 101 ASP A C 1
ATOM 735 O O . ASP A 1 101 ? 2.548 17.862 -2.822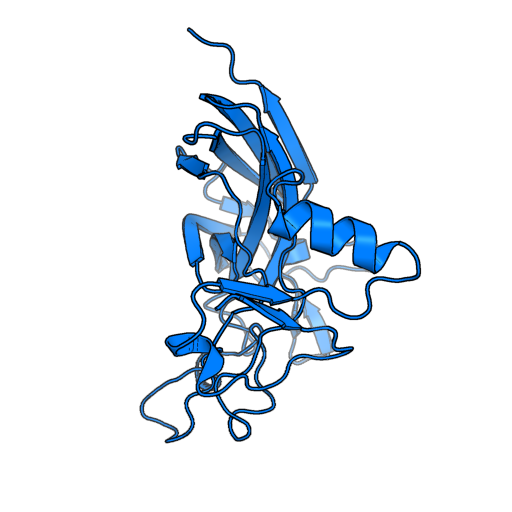 1.00 96.62 101 ASP A O 1
ATOM 739 N N . LEU A 1 102 ? 0.959 16.488 -3.627 1.00 98.00 102 LEU A N 1
ATOM 740 C CA . LEU A 1 102 ? 1.923 15.623 -4.315 1.00 98.00 102 LEU A CA 1
ATOM 741 C C . LEU A 1 102 ? 2.662 16.386 -5.412 1.00 98.00 102 LEU A C 1
ATOM 743 O O . LEU A 1 102 ? 2.076 16.753 -6.426 1.00 98.00 102 LEU A O 1
ATOM 747 N N . THR A 1 103 ? 3.968 16.547 -5.227 1.00 97.88 103 THR A N 1
ATOM 748 C CA . THR A 1 103 ? 4.851 17.223 -6.175 1.00 97.88 103 THR A CA 1
ATOM 749 C C . THR A 1 103 ? 6.133 16.412 -6.352 1.00 97.88 103 THR A C 1
ATOM 751 O O . THR A 1 103 ? 6.808 16.132 -5.358 1.00 97.88 103 THR A O 1
ATOM 754 N N . PRO A 1 104 ? 6.502 16.013 -7.577 1.00 97.56 104 PRO A N 1
ATOM 755 C CA . PRO A 1 104 ? 7.812 15.435 -7.838 1.00 97.56 104 PRO A CA 1
ATOM 756 C C . PRO A 1 104 ? 8.896 16.525 -7.908 1.00 97.56 104 PRO A C 1
ATOM 758 O O . PRO A 1 104 ? 8.626 17.655 -8.307 1.00 97.56 104 PRO A O 1
ATOM 761 N N . SER A 1 105 ? 10.138 16.199 -7.540 1.00 96.69 105 SER A N 1
ATOM 762 C CA . SER A 1 105 ? 11.281 17.122 -7.648 1.00 96.69 105 SER A CA 1
ATOM 763 C C . SER A 1 105 ? 11.655 17.436 -9.096 1.00 96.69 105 SER A C 1
ATOM 765 O O . SER A 1 105 ? 12.212 18.491 -9.376 1.00 96.69 105 SER A O 1
ATOM 767 N N . VAL A 1 106 ? 11.393 16.486 -9.992 1.00 96.44 106 VAL A N 1
ATOM 768 C CA . VAL A 1 106 ? 11.717 16.509 -11.420 1.00 96.44 106 VAL A CA 1
ATOM 769 C C . VAL A 1 106 ? 10.629 15.753 -12.176 1.00 96.44 106 VAL A C 1
ATOM 771 O O . VAL A 1 106 ? 10.014 14.854 -11.610 1.00 96.44 106 VAL A O 1
ATOM 774 N N . GLN A 1 107 ? 10.405 16.086 -13.447 1.00 97.06 107 GLN A N 1
ATOM 775 C CA . GLN A 1 107 ? 9.514 15.304 -14.319 1.00 97.06 107 GLN A CA 1
ATOM 776 C C . GLN A 1 107 ? 10.254 14.175 -15.048 1.00 97.06 107 GLN A C 1
ATOM 778 O O . GLN A 1 107 ? 9.638 13.198 -15.469 1.00 97.06 107 GLN A O 1
ATOM 783 N N . GLU A 1 108 ? 11.576 14.297 -15.167 1.00 98.44 108 GLU A N 1
ATOM 784 C CA . GLU A 1 108 ? 12.442 13.332 -15.834 1.00 98.44 108 GLU A CA 1
ATOM 785 C C . GLU A 1 108 ? 13.597 12.938 -14.915 1.00 98.44 108 GLU A C 1
ATOM 787 O O . GLU A 1 108 ? 14.138 13.782 -14.197 1.00 98.44 108 GLU A O 1
ATOM 792 N N . ALA A 1 109 ? 13.983 11.664 -14.943 1.00 98.31 109 ALA A N 1
ATOM 793 C CA . ALA A 1 109 ? 15.126 11.148 -14.199 1.00 98.31 109 ALA A CA 1
ATOM 794 C C . ALA A 1 109 ? 15.926 10.151 -15.057 1.00 98.31 109 ALA A C 1
ATOM 796 O O . ALA A 1 109 ? 15.328 9.400 -15.823 1.00 98.31 109 ALA A O 1
ATOM 797 N N . PRO A 1 110 ? 17.259 10.086 -14.934 1.00 98.44 110 PRO A N 1
ATOM 798 C CA . PRO A 1 110 ? 18.052 9.080 -15.636 1.00 98.44 110 PRO A CA 1
ATOM 799 C C . PRO A 1 110 ? 17.700 7.644 -15.213 1.00 98.44 110 PRO A C 1
ATOM 801 O O . PRO A 1 110 ? 17.348 7.399 -14.055 1.00 98.44 110 PRO A O 1
ATOM 804 N N . THR A 1 111 ? 17.869 6.671 -16.112 1.00 98.19 111 THR A N 1
ATOM 805 C CA . THR A 1 111 ? 17.701 5.231 -15.815 1.00 98.19 111 THR A CA 1
ATOM 806 C C . THR A 1 111 ? 18.672 4.698 -14.749 1.00 98.19 111 THR A C 1
ATOM 808 O O . THR A 1 111 ? 18.402 3.656 -14.146 1.00 98.19 111 THR A O 1
ATOM 811 N N . ASP A 1 112 ? 19.782 5.391 -14.480 1.00 97.25 112 ASP A N 1
ATOM 812 C CA . ASP A 1 112 ? 20.744 5.129 -13.396 1.00 97.25 112 ASP A CA 1
ATOM 813 C C . ASP A 1 112 ? 20.605 6.071 -12.186 1.00 97.25 112 ASP A C 1
ATOM 815 O O . ASP A 1 112 ? 21.375 5.967 -11.229 1.00 97.25 112 ASP A O 1
ATOM 819 N N . GLY A 1 113 ? 19.613 6.963 -12.204 1.00 97.12 113 GLY A N 1
ATOM 820 C CA . GLY A 1 113 ? 19.424 8.008 -11.208 1.00 97.12 113 GLY A CA 1
ATOM 821 C C . GLY A 1 113 ? 18.330 7.716 -10.180 1.00 97.12 113 GLY A C 1
ATOM 822 O O . GLY A 1 113 ? 18.093 6.586 -9.733 1.00 97.12 113 GLY A O 1
ATOM 823 N N . GLU A 1 114 ? 17.669 8.790 -9.763 1.00 98.19 114 GLU A N 1
ATOM 824 C CA . GLU A 1 114 ? 16.552 8.795 -8.825 1.00 98.19 114 GLU A CA 1
ATOM 825 C C . GLU A 1 114 ? 15.689 10.040 -9.011 1.00 98.19 114 GLU A C 1
ATOM 827 O O . GLU A 1 114 ? 16.103 11.023 -9.623 1.00 98.19 114 GLU A O 1
ATOM 832 N N . PHE A 1 115 ? 14.502 10.010 -8.419 1.00 98.50 115 PHE A N 1
ATOM 833 C CA . PHE A 1 115 ? 13.632 11.171 -8.282 1.00 98.50 115 PHE A CA 1
ATOM 834 C C . PHE A 1 115 ? 13.079 11.237 -6.861 1.00 98.50 115 PHE A C 1
ATOM 836 O O . PHE A 1 115 ? 13.050 10.239 -6.139 1.00 98.50 115 PHE A O 1
ATOM 843 N N . THR A 1 116 ? 12.640 12.421 -6.443 1.00 98.62 116 THR A N 1
ATOM 844 C CA . THR A 1 116 ? 12.044 12.632 -5.121 1.00 98.62 116 THR A CA 1
ATOM 845 C C . THR A 1 116 ? 10.581 13.035 -5.256 1.00 98.62 116 THR A C 1
ATOM 847 O O . THR A 1 116 ? 10.222 13.785 -6.158 1.00 98.62 116 THR A O 1
ATOM 850 N N . LEU A 1 117 ? 9.731 12.561 -4.349 1.00 98.56 117 LEU A N 1
ATOM 851 C CA . LEU A 1 117 ? 8.330 12.960 -4.230 1.00 98.56 117 LEU A CA 1
ATOM 852 C C . LEU A 1 117 ? 8.113 13.682 -2.904 1.00 98.56 117 LEU A C 1
ATOM 854 O O . LEU A 1 117 ? 8.634 13.252 -1.875 1.00 98.56 117 LEU A O 1
ATOM 858 N N . PHE A 1 118 ? 7.297 14.728 -2.924 1.00 98.50 118 PHE A N 1
ATOM 859 C CA . PHE A 1 118 ? 6.876 15.466 -1.740 1.00 98.50 118 PHE A CA 1
ATOM 860 C C . PHE A 1 118 ? 5.362 15.436 -1.628 1.00 98.50 118 PHE A C 1
ATOM 862 O O . PHE A 1 118 ? 4.693 15.640 -2.632 1.00 98.50 118 PHE A O 1
ATOM 869 N N . PHE A 1 119 ? 4.823 15.202 -0.437 1.00 98.56 119 PHE A N 1
ATOM 870 C CA . PHE A 1 119 ? 3.390 15.323 -0.146 1.00 98.56 119 PHE A CA 1
ATOM 871 C C . PHE A 1 119 ? 3.182 15.461 1.362 1.00 98.56 119 PHE A C 1
ATOM 873 O O . PHE A 1 119 ? 4.085 15.172 2.151 1.00 98.56 119 PHE A O 1
ATOM 880 N N . SER A 1 120 ? 1.992 15.884 1.769 1.00 98.50 120 SER A N 1
ATOM 881 C CA . SER A 1 120 ? 1.630 16.057 3.175 1.00 98.50 120 SER A CA 1
ATOM 882 C C . SER A 1 120 ? 0.611 15.007 3.600 1.00 98.50 120 SER A C 1
ATOM 884 O O . SER A 1 120 ? -0.280 14.662 2.826 1.00 98.50 120 SER A O 1
ATOM 886 N N . VAL A 1 121 ? 0.725 14.517 4.834 1.00 98.44 121 VAL A N 1
ATOM 887 C CA . VAL A 1 121 ? -0.282 13.665 5.481 1.00 98.44 121 VAL A CA 1
ATOM 888 C C . VAL A 1 121 ? -0.708 14.323 6.784 1.00 98.44 121 VAL A C 1
ATOM 890 O O . VAL A 1 121 ? 0.128 14.629 7.638 1.00 98.44 121 VAL A O 1
ATOM 893 N N . ARG A 1 122 ? -2.016 14.530 6.937 1.00 98.44 122 ARG A N 1
ATOM 894 C CA . ARG A 1 122 ? -2.629 15.163 8.104 1.00 98.44 122 ARG A CA 1
ATOM 895 C C . ARG A 1 122 ? -3.614 14.226 8.772 1.00 98.44 122 ARG A C 1
ATOM 897 O O . ARG A 1 122 ? -4.465 13.655 8.101 1.00 98.44 122 ARG A O 1
ATOM 904 N N . ASN A 1 123 ? -3.560 14.129 10.096 1.00 98.56 123 ASN A N 1
ATOM 905 C CA . ASN A 1 123 ? -4.610 13.472 10.867 1.00 98.56 123 ASN A CA 1
ATOM 906 C C . ASN A 1 123 ? -5.784 14.440 11.052 1.00 98.56 123 ASN A C 1
ATOM 908 O O . ASN A 1 123 ? -5.650 15.478 11.699 1.00 98.56 123 ASN A O 1
ATOM 912 N N . THR A 1 124 ? -6.931 14.117 10.465 1.00 98.44 124 THR A N 1
ATOM 913 C CA . THR A 1 124 ? -8.137 14.960 10.483 1.00 98.44 124 THR A CA 1
ATOM 914 C C . THR A 1 124 ? -9.195 14.472 11.466 1.00 98.44 124 THR A C 1
ATOM 916 O O . THR A 1 124 ? -10.240 15.104 11.610 1.00 98.44 124 THR A O 1
ATOM 919 N N . GLY A 1 125 ? -8.942 13.364 12.166 1.00 97.94 125 GLY A N 1
ATOM 920 C CA . GLY A 1 125 ? -9.827 12.883 13.220 1.00 97.94 125 GLY A CA 1
ATOM 921 C C . GLY A 1 125 ? -9.463 13.408 14.609 1.00 97.94 125 GLY A C 1
ATOM 922 O O . GLY A 1 125 ? -8.558 14.217 14.795 1.00 97.94 125 GLY A O 1
ATOM 923 N N . ALA A 1 126 ? -10.200 12.918 15.606 1.00 97.69 126 ALA A N 1
ATOM 924 C CA . ALA A 1 126 ? -10.098 13.349 17.003 1.00 97.69 126 ALA A CA 1
ATOM 925 C C . ALA A 1 126 ? -9.190 12.454 17.869 1.00 97.69 126 ALA A C 1
ATOM 927 O O . ALA A 1 126 ? -9.147 12.612 19.086 1.00 97.69 126 ALA A O 1
ATOM 928 N N . ARG A 1 127 ? -8.502 11.473 17.270 1.00 97.50 127 ARG A N 1
ATOM 929 C CA . ARG A 1 127 ? -7.632 10.520 17.976 1.00 97.50 127 ARG A CA 1
ATOM 930 C C . ARG A 1 127 ? -6.263 10.461 17.322 1.00 97.50 127 ARG A C 1
ATOM 932 O O . ARG A 1 127 ? -6.167 10.556 16.099 1.00 97.50 127 ARG A O 1
ATOM 939 N N . SER A 1 128 ? -5.224 10.250 18.124 1.00 98.31 128 SER A N 1
ATOM 940 C CA . SER A 1 128 ? -3.908 9.907 17.596 1.00 98.31 128 SER A CA 1
ATOM 941 C C . SER A 1 128 ? -3.988 8.600 16.807 1.00 98.31 128 SER A C 1
ATOM 943 O O . SER A 1 128 ? -4.807 7.714 17.087 1.00 98.31 128 SER A O 1
ATOM 945 N N . GLY A 1 129 ? -3.175 8.491 15.765 1.00 98.31 129 GLY A N 1
ATOM 946 C CA . GLY A 1 129 ? -3.169 7.324 14.897 1.00 98.31 129 GLY A CA 1
ATOM 947 C C . GLY A 1 129 ? -1.879 7.208 14.109 1.00 98.31 129 GLY A C 1
ATOM 948 O O . GLY A 1 129 ? -1.068 8.129 14.060 1.00 98.31 129 GLY A O 1
ATOM 949 N N . THR A 1 130 ? -1.683 6.050 13.489 1.00 98.56 130 THR A N 1
ATOM 950 C CA . THR A 1 130 ? -0.555 5.814 12.590 1.00 98.56 130 THR A CA 1
ATOM 951 C C . THR A 1 130 ? -1.074 5.439 11.216 1.00 98.56 130 THR A C 1
ATOM 953 O O . THR A 1 130 ? -1.712 4.398 11.061 1.00 98.56 130 THR A O 1
ATOM 956 N N . GLU A 1 131 ? -0.760 6.270 10.230 1.00 98.44 131 GLU A N 1
ATOM 957 C CA . GLU A 1 131 ? -1.001 5.975 8.823 1.00 98.44 131 GLU A CA 1
ATOM 958 C C . GLU A 1 131 ? 0.181 5.180 8.251 1.00 98.44 131 GLU A C 1
ATOM 960 O O . GLU A 1 131 ? 1.333 5.400 8.625 1.00 98.44 131 GLU A O 1
ATOM 965 N N . VAL A 1 132 ? -0.089 4.235 7.353 1.00 98.62 132 VAL A N 1
ATOM 966 C CA . VAL A 1 132 ? 0.935 3.499 6.611 1.00 98.62 132 VAL A CA 1
ATOM 967 C C . VAL A 1 132 ? 0.841 3.906 5.153 1.00 98.62 132 VAL A C 1
ATOM 969 O O . VAL A 1 132 ? 0.050 3.360 4.382 1.00 98.62 132 VAL A O 1
ATOM 972 N N . VAL A 1 133 ? 1.682 4.863 4.786 1.00 98.56 133 VAL A N 1
ATOM 973 C CA . VAL A 1 133 ? 1.788 5.363 3.422 1.00 98.56 133 VAL A CA 1
ATOM 974 C C . VAL A 1 133 ? 2.484 4.322 2.562 1.00 98.56 133 VAL A C 1
ATOM 976 O O . VAL A 1 133 ? 3.589 3.898 2.894 1.00 98.56 133 VAL A O 1
ATOM 979 N N . GLN A 1 134 ? 1.860 3.912 1.459 1.00 98.81 134 GLN A N 1
ATOM 980 C CA . GLN A 1 134 ? 2.404 2.913 0.540 1.00 98.81 134 GLN A CA 1
ATOM 981 C C . GLN A 1 134 ? 2.685 3.550 -0.821 1.00 98.81 134 GLN A C 1
ATOM 983 O O . GLN A 1 134 ? 1.844 4.264 -1.366 1.00 98.81 134 GLN A O 1
ATOM 988 N N . LEU A 1 135 ? 3.868 3.283 -1.371 1.00 98.69 135 LEU A N 1
ATOM 989 C CA . LEU A 1 135 ? 4.304 3.773 -2.671 1.00 98.69 135 LEU A CA 1
ATOM 990 C C . LEU A 1 135 ? 4.297 2.630 -3.683 1.00 98.69 135 LEU A C 1
ATOM 992 O O . LEU A 1 135 ? 5.032 1.651 -3.531 1.00 98.69 135 LEU A O 1
ATOM 996 N N . TYR A 1 136 ? 3.493 2.780 -4.729 1.00 98.81 136 TYR A N 1
ATOM 997 C CA . TYR A 1 136 ? 3.378 1.828 -5.822 1.00 98.81 136 TYR A CA 1
ATOM 998 C C . TYR A 1 136 ? 3.922 2.416 -7.121 1.00 98.81 136 TYR A C 1
ATOM 1000 O O . TYR A 1 136 ? 3.687 3.583 -7.433 1.00 98.81 136 TYR A O 1
ATOM 1008 N N . LEU A 1 137 ? 4.609 1.577 -7.888 1.00 98.38 137 LEU A N 1
ATOM 1009 C CA . LEU A 1 137 ? 5.140 1.887 -9.210 1.00 98.38 137 LEU A CA 1
ATOM 1010 C C . LEU A 1 137 ? 4.456 0.998 -10.244 1.00 98.38 137 LEU A C 1
ATOM 1012 O O . LEU A 1 137 ? 4.306 -0.208 -10.034 1.00 98.38 137 LEU A O 1
ATOM 1016 N N . HIS A 1 138 ? 4.055 1.592 -11.359 1.00 98.12 138 HIS A N 1
ATOM 1017 C CA . HIS A 1 138 ? 3.600 0.892 -12.548 1.00 98.12 138 HIS A CA 1
ATOM 1018 C C . HIS A 1 138 ? 4.387 1.383 -13.758 1.00 98.12 138 HIS A C 1
ATOM 1020 O O . HIS A 1 138 ? 4.420 2.580 -14.029 1.00 98.12 138 HIS A O 1
ATOM 1026 N N . ASP A 1 139 ? 4.986 0.442 -14.474 1.00 97.44 139 ASP A N 1
ATOM 1027 C CA . ASP A 1 139 ? 5.560 0.667 -15.792 1.00 97.44 139 ASP A CA 1
ATOM 1028 C C . ASP A 1 139 ? 4.512 0.237 -16.846 1.00 97.44 139 ASP A C 1
ATOM 1030 O O . ASP A 1 139 ? 4.193 -0.956 -16.937 1.00 97.44 139 ASP A O 1
ATOM 1034 N N . PRO A 1 140 ? 3.873 1.191 -17.551 1.00 96.12 140 PRO A N 1
ATOM 1035 C CA . PRO A 1 140 ? 2.799 0.928 -18.498 1.00 96.12 140 PRO A CA 1
ATOM 1036 C C . PRO A 1 140 ? 3.294 0.394 -19.847 1.00 96.12 140 PRO A C 1
ATOM 1038 O O . PRO A 1 140 ? 2.504 -0.231 -20.558 1.00 96.12 140 PRO A O 1
ATOM 1041 N N . VAL A 1 141 ? 4.553 0.652 -20.219 1.00 96.31 141 VAL A N 1
ATOM 1042 C CA . VAL A 1 141 ? 5.121 0.305 -21.527 1.00 96.31 141 VAL A CA 1
ATOM 1043 C C . VAL A 1 141 ? 6.539 -0.213 -21.320 1.00 96.31 141 VAL A C 1
ATOM 1045 O O . VAL A 1 141 ? 7.498 0.547 -21.327 1.00 96.31 141 VAL A O 1
ATOM 1048 N N . ALA A 1 142 ? 6.643 -1.532 -21.196 1.00 96.19 142 ALA A N 1
ATOM 1049 C CA . ALA A 1 142 ? 7.892 -2.258 -21.015 1.00 96.19 142 ALA A CA 1
ATOM 1050 C C . ALA A 1 142 ? 8.019 -3.382 -22.048 1.00 96.19 142 ALA A C 1
ATOM 1052 O O . ALA A 1 142 ? 7.015 -3.892 -22.560 1.00 96.19 142 ALA A O 1
ATOM 1053 N N . SER A 1 143 ? 9.251 -3.822 -22.308 1.00 96.44 143 SER A N 1
ATOM 1054 C CA . SER A 1 143 ? 9.539 -4.930 -23.234 1.00 96.44 143 SER A CA 1
ATOM 1055 C C . SER A 1 143 ? 8.947 -6.283 -22.816 1.00 96.44 143 SER A C 1
ATOM 1057 O O . SER A 1 143 ? 8.775 -7.169 -23.655 1.00 96.44 143 SER A O 1
ATOM 1059 N N . VAL A 1 144 ? 8.600 -6.453 -21.536 1.00 96.12 144 VAL A N 1
ATOM 1060 C CA . VAL A 1 144 ? 7.880 -7.627 -21.023 1.00 96.12 144 VAL A CA 1
ATOM 1061 C C . VAL A 1 144 ? 6.698 -7.201 -20.163 1.00 96.12 144 VAL A C 1
ATOM 1063 O O . VAL A 1 144 ? 6.731 -6.163 -19.503 1.00 96.12 144 VAL A O 1
ATOM 1066 N N . VAL A 1 145 ? 5.658 -8.036 -20.133 1.00 95.62 145 VAL A N 1
ATOM 1067 C CA . VAL A 1 145 ? 4.419 -7.766 -19.394 1.00 95.62 145 VAL A CA 1
ATOM 1068 C C . VAL A 1 145 ? 4.706 -7.484 -17.915 1.00 95.62 145 VAL A C 1
ATOM 1070 O O . VAL A 1 145 ? 5.240 -8.334 -17.204 1.00 95.62 145 VAL A O 1
ATOM 1073 N N . GLN A 1 146 ? 4.287 -6.307 -17.448 1.00 96.19 146 GLN A N 1
ATOM 1074 C CA . GLN A 1 146 ? 4.428 -5.872 -16.058 1.00 96.19 146 GLN A CA 1
ATOM 1075 C C . GLN A 1 146 ? 3.104 -5.951 -15.286 1.00 96.19 146 GLN A C 1
ATOM 1077 O O . GLN A 1 146 ? 2.018 -5.863 -15.875 1.00 96.19 146 GLN A O 1
ATOM 1082 N N . PRO A 1 147 ? 3.158 -6.077 -13.947 1.00 96.44 147 PRO A N 1
ATOM 1083 C CA . PRO A 1 147 ? 1.986 -5.867 -13.112 1.00 96.44 147 PRO A CA 1
ATOM 1084 C C . PRO A 1 147 ? 1.479 -4.421 -13.224 1.00 96.44 147 PRO A C 1
ATOM 1086 O O . PRO A 1 147 ? 2.254 -3.478 -13.396 1.00 96.44 147 PRO A O 1
ATOM 1089 N N . VAL A 1 148 ? 0.169 -4.219 -13.046 1.00 96.06 148 VAL A N 1
ATOM 1090 C CA . VAL A 1 148 ? -0.458 -2.875 -13.101 1.00 96.06 148 VAL A CA 1
ATOM 1091 C C . VAL A 1 148 ? -0.049 -1.953 -11.944 1.00 96.06 148 VAL A C 1
ATOM 1093 O O . VAL A 1 148 ? -0.469 -0.796 -11.884 1.00 96.06 148 VAL A O 1
ATOM 1096 N N . GLN A 1 149 ? 0.689 -2.505 -10.979 1.00 96.88 149 GLN A N 1
ATOM 1097 C CA . GLN A 1 149 ? 1.334 -1.832 -9.860 1.00 96.88 149 GLN A CA 1
ATOM 1098 C C . GLN A 1 149 ? 2.227 -2.816 -9.093 1.00 96.88 149 GLN A C 1
ATOM 1100 O O . GLN A 1 149 ? 1.945 -4.013 -9.029 1.00 96.88 149 GLN A O 1
ATOM 1105 N N . ARG A 1 150 ? 3.261 -2.301 -8.431 1.00 97.69 150 ARG A N 1
ATOM 1106 C CA . ARG A 1 150 ? 4.098 -3.032 -7.475 1.00 97.69 150 ARG A CA 1
ATOM 1107 C C . ARG A 1 150 ? 4.506 -2.110 -6.335 1.00 97.69 150 ARG A C 1
ATOM 1109 O O . ARG A 1 150 ? 4.884 -0.971 -6.588 1.00 97.69 150 ARG A O 1
ATOM 1116 N N . LEU A 1 151 ? 4.450 -2.596 -5.094 1.00 98.50 151 LEU A N 1
ATOM 1117 C CA . LEU A 1 151 ? 4.929 -1.837 -3.940 1.00 98.50 151 LEU A CA 1
ATOM 1118 C C . LEU A 1 151 ? 6.453 -1.659 -4.046 1.00 98.50 151 LEU A C 1
ATOM 1120 O O . LEU A 1 151 ? 7.182 -2.641 -4.194 1.00 98.50 151 LEU A O 1
ATOM 1124 N N . VAL A 1 152 ? 6.925 -0.418 -3.962 1.00 98.25 152 VAL A N 1
ATOM 1125 C CA . VAL A 1 152 ? 8.355 -0.061 -4.027 1.00 98.25 152 VAL A CA 1
ATOM 1126 C C . VAL A 1 152 ? 8.867 0.612 -2.750 1.00 98.25 152 VAL A C 1
ATOM 1128 O O . VAL A 1 152 ? 10.073 0.741 -2.552 1.00 98.25 152 VAL A O 1
ATOM 1131 N N . GLY A 1 153 ? 7.962 0.964 -1.836 1.00 98.12 153 GLY A N 1
ATOM 1132 C CA . GLY A 1 153 ? 8.306 1.494 -0.524 1.00 98.12 153 GLY A CA 1
ATOM 1133 C C . GLY A 1 153 ? 7.074 1.744 0.339 1.00 98.12 153 GLY A C 1
ATOM 1134 O O . GLY A 1 153 ? 5.953 1.792 -0.166 1.00 98.12 153 GLY A O 1
ATOM 1135 N N . TYR A 1 154 ? 7.270 1.897 1.645 1.00 98.44 154 TYR A N 1
ATOM 1136 C CA . TYR A 1 154 ? 6.223 2.327 2.567 1.00 98.44 154 TYR A CA 1
ATOM 1137 C C . TYR A 1 154 ? 6.827 3.007 3.799 1.00 98.44 154 TYR A C 1
ATOM 1139 O O . TYR A 1 154 ? 7.979 2.750 4.152 1.00 98.44 154 TYR A O 1
ATOM 1147 N N . ALA A 1 155 ? 6.032 3.826 4.485 1.00 98.31 155 ALA A N 1
ATOM 1148 C CA . ALA A 1 155 ? 6.404 4.448 5.750 1.00 98.31 155 ALA A CA 1
ATOM 1149 C C . ALA A 1 155 ? 5.230 4.481 6.728 1.00 98.31 155 ALA A C 1
ATOM 1151 O O . ALA A 1 155 ? 4.081 4.673 6.337 1.00 98.31 155 ALA A O 1
ATOM 1152 N N . ARG A 1 156 ? 5.536 4.317 8.018 1.00 98.31 156 ARG A N 1
ATOM 1153 C CA . ARG A 1 156 ? 4.588 4.543 9.115 1.00 98.31 156 ARG A CA 1
ATOM 1154 C C . ARG A 1 156 ? 4.708 5.994 9.575 1.00 98.31 156 ARG A C 1
ATOM 1156 O O . ARG A 1 156 ? 5.812 6.434 9.885 1.00 98.31 156 ARG A O 1
ATOM 1163 N N . VAL A 1 157 ? 3.588 6.703 9.639 1.00 98.38 157 VAL A N 1
ATOM 1164 C CA . VAL A 1 157 ? 3.505 8.119 10.009 1.00 98.38 157 VAL A CA 1
ATOM 1165 C C . VAL A 1 157 ? 2.568 8.238 11.204 1.00 98.38 157 VAL A C 1
ATOM 1167 O O . VAL A 1 157 ? 1.351 8.117 11.065 1.00 98.38 157 VAL A O 1
ATOM 1170 N N . ALA A 1 158 ? 3.141 8.395 12.396 1.00 98.19 158 ALA A N 1
ATOM 1171 C CA . ALA A 1 158 ? 2.376 8.646 13.613 1.00 98.19 158 ALA A CA 1
ATOM 1172 C C . ALA A 1 158 ? 2.021 10.134 13.692 1.00 98.19 158 ALA A C 1
ATOM 1174 O O . ALA A 1 158 ? 2.895 10.975 13.488 1.00 98.19 158 ALA A O 1
ATOM 1175 N N . LEU A 1 159 ? 0.747 10.433 13.947 1.00 98.31 159 LEU A N 1
ATOM 1176 C CA . LEU A 1 159 ? 0.214 11.792 13.965 1.00 98.31 159 LEU A CA 1
ATOM 1177 C C . LEU A 1 159 ? -0.795 11.963 15.101 1.00 98.31 159 LEU A C 1
ATOM 1179 O O . LEU A 1 159 ? -1.761 11.195 15.215 1.00 98.31 159 LEU A O 1
ATOM 1183 N N . GLU A 1 160 ? -0.619 13.023 15.878 1.00 98.38 160 GLU A N 1
ATOM 1184 C CA . GLU A 1 160 ? -1.624 13.534 16.808 1.00 98.38 160 GLU A CA 1
ATOM 1185 C C . GLU A 1 160 ? -2.814 14.173 16.062 1.00 98.38 160 GLU A C 1
ATOM 1187 O O . GLU A 1 160 ? -2.693 14.520 14.882 1.00 98.38 160 GLU A O 1
ATOM 1192 N N . PRO A 1 161 ? -3.990 14.340 16.702 1.00 98.31 161 PRO A N 1
ATOM 1193 C CA . PRO A 1 161 ? -5.132 15.024 16.096 1.00 98.31 161 PRO A CA 1
ATOM 1194 C C . PRO A 1 161 ? -4.760 16.402 15.531 1.00 98.31 161 PRO A C 1
ATOM 1196 O O . PRO A 1 161 ? -4.272 17.282 16.240 1.00 98.31 161 PRO A O 1
ATOM 1199 N N . GLY A 1 162 ? -5.002 16.606 14.238 1.00 97.81 162 GLY A N 1
ATOM 1200 C CA . GLY A 1 162 ? -4.683 17.846 13.535 1.00 97.81 162 GLY A CA 1
ATOM 1201 C C . GLY A 1 162 ? -3.206 18.037 13.171 1.00 97.81 162 GLY A C 1
ATOM 1202 O O . GLY A 1 162 ? -2.908 19.028 12.498 1.00 97.81 162 GLY A O 1
ATOM 1203 N N . GLU A 1 163 ? -2.299 17.136 13.569 1.00 98.12 163 GLU A N 1
ATOM 1204 C CA . GLU A 1 163 ? -0.888 17.161 13.161 1.00 98.12 163 GLU A CA 1
ATOM 1205 C C . GLU A 1 163 ? -0.764 16.876 11.661 1.00 98.12 163 GLU A C 1
ATOM 1207 O O . GLU A 1 163 ? -1.497 16.057 11.099 1.00 98.12 163 GLU A O 1
ATOM 1212 N N . THR A 1 164 ? 0.179 17.564 11.017 1.00 98.38 164 THR A N 1
ATOM 1213 C CA . THR A 1 164 ? 0.556 17.343 9.620 1.00 98.38 164 THR A CA 1
ATOM 1214 C C . THR A 1 164 ? 2.050 17.081 9.533 1.00 98.38 164 THR A C 1
ATOM 1216 O O . THR A 1 164 ? 2.849 17.832 10.096 1.00 98.38 164 THR A O 1
ATOM 1219 N N . ARG A 1 165 ? 2.428 16.042 8.788 1.00 98.19 165 ARG A N 1
ATOM 1220 C CA . ARG A 1 165 ? 3.818 15.778 8.412 1.00 98.19 165 ARG A CA 1
ATOM 1221 C C . ARG A 1 165 ? 3.976 15.841 6.909 1.00 98.19 165 ARG A C 1
ATOM 1223 O O . ARG A 1 165 ? 3.148 15.306 6.172 1.00 98.19 165 ARG A O 1
ATOM 1230 N N . ARG A 1 166 ? 5.063 16.464 6.472 1.00 98.12 166 ARG A N 1
ATOM 1231 C CA . ARG A 1 166 ? 5.509 16.436 5.087 1.00 98.12 166 ARG A CA 1
ATOM 1232 C C . ARG A 1 166 ? 6.437 15.248 4.905 1.00 98.12 166 ARG A C 1
ATOM 1234 O O . ARG A 1 166 ? 7.371 15.053 5.679 1.00 98.12 166 ARG A O 1
ATOM 1241 N N . LEU A 1 167 ? 6.150 14.439 3.897 1.00 98.44 167 LEU A N 1
ATOM 1242 C CA . LEU A 1 167 ? 6.985 13.319 3.509 1.00 98.44 167 LEU A CA 1
ATOM 1243 C C . LEU A 1 167 ? 7.836 13.718 2.313 1.00 98.44 167 LEU A C 1
ATOM 1245 O O . LEU A 1 167 ? 7.332 14.293 1.346 1.00 98.44 167 LEU A O 1
ATOM 1249 N N . ARG A 1 168 ? 9.114 13.358 2.383 1.00 98.50 168 ARG A N 1
ATOM 1250 C CA . ARG A 1 168 ? 10.056 13.375 1.269 1.00 98.50 168 ARG A CA 1
ATOM 1251 C C . ARG A 1 168 ? 10.433 11.932 0.960 1.00 98.50 168 ARG A C 1
ATOM 1253 O O . ARG A 1 168 ? 10.918 11.218 1.835 1.00 98.50 168 ARG A O 1
ATOM 1260 N N . VAL A 1 169 ? 10.176 11.490 -0.267 1.00 98.62 169 VAL A N 1
ATOM 1261 C CA . VAL A 1 169 ? 10.398 10.099 -0.675 1.00 98.62 169 VAL A CA 1
ATOM 1262 C C . VAL A 1 169 ? 11.359 10.042 -1.846 1.00 98.62 169 VAL A C 1
ATOM 1264 O O . VAL A 1 169 ? 10.988 10.408 -2.957 1.00 98.62 169 VAL A O 1
ATOM 1267 N N . THR A 1 170 ? 12.573 9.557 -1.605 1.00 98.69 170 THR A N 1
ATOM 1268 C CA . THR A 1 170 ? 13.584 9.346 -2.647 1.00 98.69 170 THR A CA 1
ATOM 1269 C C . THR A 1 170 ? 13.407 7.959 -3.254 1.00 98.69 170 THR A C 1
ATOM 1271 O O . THR A 1 170 ? 13.428 6.947 -2.545 1.00 98.69 170 THR A O 1
ATOM 1274 N N . VAL A 1 171 ? 13.229 7.903 -4.573 1.00 98.62 171 VAL A N 1
ATOM 1275 C CA . VAL A 1 171 ? 12.935 6.687 -5.335 1.00 98.62 171 VAL A CA 1
ATOM 1276 C C . VAL A 1 171 ? 14.050 6.447 -6.359 1.00 98.62 171 VAL A C 1
ATOM 1278 O O . VAL A 1 171 ? 14.101 7.127 -7.384 1.00 98.62 171 VAL A O 1
ATOM 1281 N N . PRO A 1 172 ? 14.944 5.475 -6.108 1.00 98.44 172 PRO A N 1
ATOM 1282 C CA . PRO A 1 172 ? 15.916 5.025 -7.100 1.00 98.44 172 PRO A CA 1
ATOM 1283 C C . PRO A 1 172 ? 15.244 4.456 -8.353 1.00 98.44 172 PRO A C 1
ATOM 1285 O O . PRO A 1 172 ? 14.315 3.653 -8.232 1.00 98.44 172 PRO A O 1
ATOM 1288 N N . ALA A 1 173 ? 15.763 4.780 -9.541 1.00 98.25 173 ALA A N 1
ATOM 1289 C CA . ALA A 1 173 ? 15.287 4.208 -10.807 1.00 98.25 173 ALA A CA 1
ATOM 1290 C C . ALA A 1 173 ? 15.409 2.668 -10.837 1.00 98.25 173 ALA A C 1
ATOM 1292 O O . ALA A 1 173 ? 14.598 1.980 -11.451 1.00 98.25 173 ALA A O 1
ATOM 1293 N N . ASP A 1 174 ? 16.347 2.105 -10.070 1.00 98.06 174 ASP A N 1
ATOM 1294 C CA . ASP A 1 174 ? 16.548 0.668 -9.829 1.00 98.06 174 ASP A CA 1
ATOM 1295 C C . ASP A 1 174 ? 15.269 -0.072 -9.418 1.00 98.06 174 ASP A C 1
ATOM 1297 O O . ASP A 1 174 ? 15.103 -1.264 -9.707 1.00 98.06 174 ASP A O 1
ATOM 1301 N N . LEU A 1 175 ? 14.351 0.629 -8.749 1.00 97.94 175 LEU A N 1
ATOM 1302 C CA . LEU A 1 175 ? 13.072 0.080 -8.325 1.00 97.94 175 LEU A CA 1
ATOM 1303 C C . LEU A 1 175 ? 12.123 -0.173 -9.489 1.00 97.94 175 LEU A C 1
ATOM 1305 O O . LEU A 1 175 ? 11.229 -0.993 -9.310 1.00 97.94 175 LEU A O 1
ATOM 1309 N N . ALA A 1 176 ? 12.318 0.447 -10.655 1.00 97.69 176 ALA A N 1
ATOM 1310 C CA . ALA A 1 176 ? 11.592 0.135 -11.886 1.00 97.69 176 ALA A CA 1
ATOM 1311 C C . ALA A 1 176 ? 12.098 -1.152 -12.558 1.00 97.69 176 ALA A C 1
ATOM 1313 O O . ALA A 1 176 ? 11.463 -1.660 -13.475 1.00 97.69 176 ALA A O 1
ATOM 1314 N N . SER A 1 177 ? 13.209 -1.725 -12.081 1.00 97.38 177 SER A N 1
ATOM 1315 C CA . SER A 1 177 ? 13.834 -2.848 -12.769 1.00 97.38 177 SER A CA 1
ATOM 1316 C C . SER A 1 177 ? 12.988 -4.125 -12.797 1.00 97.38 177 SER A C 1
ATOM 1318 O O . SER A 1 177 ? 12.391 -4.531 -11.792 1.00 97.38 177 SER A O 1
ATOM 1320 N N . PHE A 1 178 ? 13.028 -4.825 -13.930 1.00 96.69 178 PHE A N 1
ATOM 1321 C CA . PHE A 1 178 ? 12.418 -6.141 -14.132 1.00 96.69 178 PHE A CA 1
ATOM 1322 C C . PHE A 1 178 ? 13.357 -7.080 -14.905 1.00 96.69 178 PHE A C 1
ATOM 1324 O O . PHE A 1 178 ? 14.433 -6.684 -15.346 1.00 96.69 178 PHE A O 1
ATOM 1331 N N . THR A 1 179 ? 13.011 -8.366 -14.977 1.00 96.94 179 THR A N 1
ATOM 1332 C CA . THR A 1 179 ? 13.794 -9.352 -15.738 1.00 96.94 179 THR A CA 1
ATOM 1333 C C . THR A 1 179 ? 13.353 -9.328 -17.199 1.00 96.94 179 THR A C 1
ATOM 1335 O O . THR A 1 179 ? 12.191 -9.618 -17.470 1.00 96.94 179 THR A O 1
ATOM 1338 N N . GLY A 1 180 ? 14.256 -8.961 -18.107 1.00 96.19 180 GLY A N 1
ATOM 1339 C CA . GLY A 1 180 ? 14.007 -8.907 -19.546 1.00 96.19 180 GLY A CA 1
ATOM 1340 C C . GLY A 1 180 ? 13.972 -10.289 -20.205 1.00 96.19 180 GLY A C 1
ATOM 1341 O O . GLY A 1 180 ? 14.173 -11.320 -19.559 1.00 96.19 180 GLY A O 1
ATOM 1342 N N . LEU A 1 181 ? 13.735 -10.304 -21.520 1.00 94.81 181 LEU A N 1
ATOM 1343 C CA . LEU A 1 181 ? 13.648 -11.530 -22.331 1.00 94.81 181 LEU A CA 1
ATOM 1344 C C . LEU A 1 181 ? 14.952 -12.343 -22.357 1.00 94.81 181 LEU A C 1
ATOM 1346 O O . LEU A 1 181 ? 14.922 -13.553 -22.553 1.00 94.81 181 LEU A O 1
ATOM 1350 N N . ASP A 1 182 ? 16.089 -11.686 -22.133 1.00 94.88 182 ASP A N 1
ATOM 1351 C CA . ASP A 1 182 ? 17.417 -12.298 -22.044 1.00 94.88 182 ASP A CA 1
ATOM 1352 C C . ASP A 1 182 ? 17.729 -12.873 -20.645 1.00 94.88 182 ASP A C 1
ATOM 1354 O O . ASP A 1 182 ? 18.841 -13.340 -20.392 1.00 94.88 182 ASP A O 1
ATOM 1358 N N . GLY A 1 183 ? 16.766 -12.819 -19.718 1.00 95.62 183 GLY A N 1
ATOM 1359 C CA . GLY A 1 183 ? 16.922 -13.270 -18.337 1.00 95.62 183 GLY A CA 1
ATOM 1360 C C . GLY A 1 183 ? 17.722 -12.313 -17.449 1.00 95.62 183 GLY A C 1
ATOM 1361 O O . GLY A 1 183 ? 17.983 -12.639 -16.288 1.00 95.62 183 GLY A O 1
ATOM 1362 N N . ARG A 1 184 ? 18.108 -11.131 -17.945 1.00 95.75 184 ARG A N 1
ATOM 1363 C CA . ARG A 1 184 ? 18.879 -10.139 -17.185 1.00 95.75 184 ARG A CA 1
ATOM 1364 C C . ARG A 1 184 ? 17.975 -9.067 -16.608 1.00 95.75 184 ARG A C 1
ATOM 1366 O O . ARG A 1 184 ? 16.890 -8.783 -17.108 1.00 95.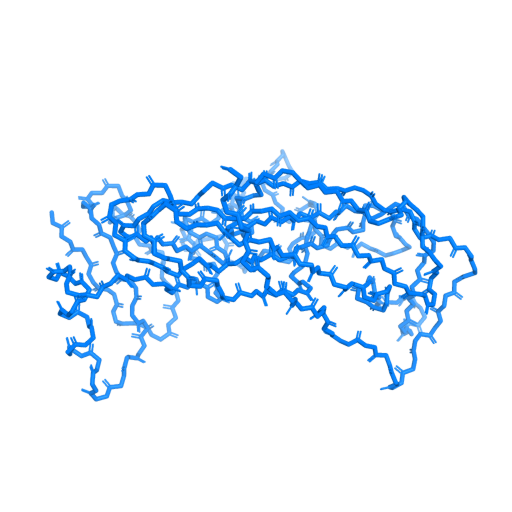75 184 ARG A O 1
ATOM 1373 N N . ARG A 1 185 ? 18.422 -8.452 -15.513 1.00 96.56 185 ARG A N 1
ATOM 1374 C CA . ARG A 1 185 ? 17.722 -7.302 -14.946 1.00 96.56 185 ARG A CA 1
ATOM 1375 C C . ARG A 1 185 ? 17.959 -6.077 -15.830 1.00 96.56 185 ARG A C 1
ATOM 1377 O O . ARG A 1 185 ? 19.107 -5.796 -16.168 1.00 96.56 185 ARG A O 1
ATOM 1384 N N . VAL A 1 186 ? 16.892 -5.351 -16.148 1.00 97.88 186 VAL A N 1
ATOM 1385 C CA . VAL A 1 186 ? 16.929 -4.121 -16.949 1.00 97.88 186 VAL A CA 1
ATOM 1386 C C . VAL A 1 186 ? 16.120 -3.011 -16.287 1.00 97.88 186 VAL A C 1
ATOM 1388 O O . VAL A 1 186 ? 15.163 -3.294 -15.567 1.00 97.88 186 VAL A O 1
ATOM 1391 N N . VAL A 1 187 ? 16.523 -1.763 -16.516 1.00 98.31 187 VAL A N 1
ATOM 1392 C CA . VAL A 1 187 ? 15.707 -0.553 -16.342 1.00 98.31 187 VAL A CA 1
ATOM 1393 C C . VAL A 1 187 ? 15.634 0.112 -17.709 1.00 98.31 187 VAL A C 1
ATOM 1395 O O . VAL A 1 187 ? 16.669 0.458 -18.284 1.00 98.31 187 VAL A O 1
ATOM 1398 N N . GLU A 1 188 ? 14.424 0.255 -18.232 1.00 98.25 188 GLU A N 1
ATOM 1399 C CA . GLU A 1 188 ? 14.169 0.858 -19.537 1.00 98.25 188 GLU A CA 1
ATOM 1400 C C . GLU A 1 188 ? 13.794 2.341 -19.374 1.00 98.25 188 GLU A C 1
ATOM 1402 O O . GLU A 1 188 ? 13.218 2.718 -18.348 1.00 98.25 188 GLU A O 1
ATOM 1407 N N . PRO A 1 189 ? 1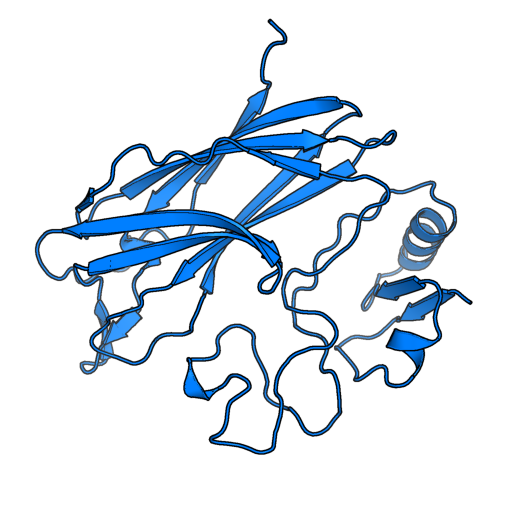4.137 3.205 -20.346 1.00 98.38 189 PRO A N 1
ATOM 1408 C CA . PRO A 1 189 ? 13.568 4.543 -20.407 1.00 98.38 189 PRO A CA 1
ATOM 1409 C C . PRO A 1 189 ? 12.071 4.460 -20.742 1.00 98.38 189 PRO A C 1
ATOM 1411 O O . PRO A 1 189 ? 11.648 3.602 -21.516 1.00 98.38 189 PRO A O 1
ATOM 1414 N N . GLY A 1 190 ? 11.268 5.366 -20.191 1.00 98.25 190 GLY A N 1
ATOM 1415 C CA . GLY A 1 190 ? 9.815 5.345 -20.357 1.00 98.25 190 GLY A CA 1
ATOM 1416 C C . GLY A 1 190 ? 9.066 6.052 -19.233 1.00 98.25 190 GLY A C 1
ATOM 1417 O O . GLY A 1 190 ? 9.641 6.423 -18.212 1.00 98.25 190 GLY A O 1
ATOM 1418 N N . GLU A 1 191 ? 7.766 6.267 -19.426 1.00 98.31 191 GLU A N 1
ATOM 1419 C CA . GLU A 1 191 ? 6.905 6.859 -18.398 1.00 98.31 191 GLU A CA 1
ATOM 1420 C C . GLU A 1 191 ? 6.655 5.851 -17.271 1.00 98.31 191 GLU A C 1
ATOM 1422 O O . GLU A 1 191 ? 6.188 4.749 -17.512 1.00 98.31 191 GLU A O 1
ATOM 1427 N N . LEU A 1 192 ? 6.868 6.251 -16.024 1.00 98.38 192 LEU A N 1
ATOM 1428 C CA . LEU A 1 192 ? 6.465 5.523 -14.832 1.00 98.38 192 LEU A CA 1
ATOM 1429 C C . LEU A 1 192 ? 5.251 6.192 -14.197 1.00 98.38 192 LEU A C 1
ATOM 1431 O O . LEU A 1 192 ? 5.225 7.401 -13.966 1.00 98.38 192 LEU A O 1
ATOM 1435 N N . ASN A 1 193 ? 4.268 5.379 -13.832 1.00 98.38 193 ASN A N 1
ATOM 1436 C CA . ASN A 1 193 ? 3.101 5.801 -13.073 1.00 98.38 193 ASN A CA 1
ATOM 1437 C C . ASN A 1 193 ? 3.326 5.510 -11.590 1.00 98.38 193 ASN A C 1
ATOM 1439 O O . ASN A 1 193 ? 3.413 4.354 -11.168 1.00 98.38 193 ASN A O 1
ATOM 1443 N N . ILE A 1 194 ? 3.389 6.567 -10.789 1.00 98.44 194 ILE A N 1
ATOM 1444 C CA . ILE A 1 194 ? 3.630 6.491 -9.354 1.00 98.44 194 ILE A CA 1
ATOM 1445 C C . ILE A 1 194 ? 2.333 6.757 -8.603 1.00 98.44 194 ILE A C 1
ATOM 1447 O O . ILE A 1 194 ? 1.632 7.732 -8.873 1.00 98.44 194 ILE A O 1
ATOM 1451 N N . ARG A 1 195 ? 2.007 5.895 -7.639 1.00 98.62 195 ARG A N 1
ATOM 1452 C CA . ARG A 1 195 ? 0.811 6.023 -6.800 1.00 98.62 195 ARG A CA 1
ATOM 1453 C C . ARG A 1 195 ? 1.201 6.009 -5.332 1.00 98.62 195 ARG A C 1
ATOM 1455 O O . ARG A 1 195 ? 1.813 5.055 -4.858 1.00 98.62 195 ARG A O 1
ATOM 1462 N N . VAL A 1 196 ? 0.795 7.045 -4.613 1.00 98.69 196 VAL A N 1
ATOM 1463 C CA . VAL A 1 196 ? 0.856 7.107 -3.154 1.00 98.69 196 VAL A CA 1
ATOM 1464 C C . VAL A 1 196 ? -0.528 6.715 -2.643 1.00 98.69 196 VAL A C 1
ATOM 1466 O O . VAL A 1 196 ? -1.529 7.349 -2.986 1.00 98.69 196 VAL A O 1
ATOM 1469 N N . ALA A 1 197 ? -0.607 5.613 -1.904 1.00 98.56 197 ALA A N 1
ATOM 1470 C CA . ALA A 1 197 ? -1.858 4.907 -1.661 1.00 98.56 197 ALA A CA 1
ATOM 1471 C C . ALA A 1 197 ? -1.992 4.405 -0.218 1.00 98.56 197 ALA A C 1
ATOM 1473 O O . ALA A 1 197 ? -1.000 4.066 0.427 1.00 98.56 197 ALA A O 1
ATOM 1474 N N . ALA A 1 198 ? -3.234 4.307 0.263 1.00 98.25 198 ALA A N 1
ATOM 1475 C CA . ALA A 1 198 ? -3.557 3.703 1.561 1.00 98.25 198 ALA A CA 1
ATOM 1476 C C . ALA A 1 198 ? -3.629 2.164 1.489 1.00 98.25 198 ALA A C 1
ATOM 1478 O O . ALA A 1 198 ? -3.535 1.475 2.505 1.00 98.25 198 ALA A O 1
ATOM 1479 N N . SER A 1 199 ? -3.803 1.621 0.282 1.00 98.62 199 SER A N 1
ATOM 1480 C CA . SER A 1 199 ? -3.722 0.199 -0.061 1.00 98.62 199 SER A CA 1
ATOM 1481 C C . SER A 1 199 ? -3.515 0.047 -1.570 1.00 98.62 199 SER A C 1
ATOM 1483 O O . SER A 1 199 ? -3.671 1.014 -2.313 1.00 98.62 199 SER A O 1
ATOM 1485 N N . SER A 1 200 ? -3.247 -1.165 -2.058 1.00 98.00 200 SER A N 1
ATOM 1486 C CA . SER A 1 200 ? -3.159 -1.432 -3.507 1.00 98.00 200 SER A CA 1
ATOM 1487 C C . SER A 1 200 ? -4.453 -1.135 -4.286 1.00 98.00 200 SER A C 1
ATOM 1489 O O . SER A 1 200 ? -4.413 -0.995 -5.506 1.00 98.00 200 SER A O 1
ATOM 1491 N N . ALA A 1 201 ? -5.601 -1.017 -3.612 1.00 97.00 201 ALA A N 1
ATOM 1492 C CA . ALA A 1 201 ? -6.877 -0.658 -4.236 1.00 97.00 201 ALA A CA 1
ATOM 1493 C C . ALA A 1 201 ? -7.285 0.806 -4.000 1.00 97.00 201 ALA A C 1
ATOM 1495 O O . ALA A 1 201 ? -8.308 1.241 -4.518 1.00 97.00 201 ALA A O 1
ATOM 1496 N N . GLU A 1 202 ? -6.509 1.572 -3.228 1.00 97.81 202 GLU A N 1
ATOM 1497 C CA . GLU A 1 202 ? -6.908 2.904 -2.765 1.00 97.81 202 GLU A CA 1
ATOM 1498 C C . GLU A 1 202 ? -5.785 3.938 -2.964 1.00 97.81 202 GLU A C 1
ATOM 1500 O O . GLU A 1 202 ? -5.191 4.425 -1.990 1.00 97.81 202 GLU A O 1
ATOM 1505 N N . PRO A 1 203 ? -5.444 4.259 -4.230 1.00 97.69 203 PRO A N 1
ATOM 1506 C CA . PRO A 1 203 ? -4.539 5.357 -4.538 1.00 97.69 203 PRO A CA 1
ATOM 1507 C C . PRO A 1 203 ? -5.158 6.684 -4.097 1.00 97.69 203 PRO A C 1
ATOM 1509 O O . PRO A 1 203 ? -6.318 6.966 -4.390 1.00 97.69 203 PRO A O 1
ATOM 1512 N N . ARG A 1 204 ? -4.376 7.501 -3.389 1.00 98.00 204 ARG A N 1
ATOM 1513 C CA . ARG A 1 204 ? -4.796 8.830 -2.922 1.00 98.00 204 ARG A CA 1
ATOM 1514 C C . ARG A 1 204 ? -4.198 9.938 -3.775 1.00 98.00 204 ARG A C 1
ATOM 1516 O O . ARG A 1 204 ? -4.885 10.901 -4.087 1.00 98.00 204 ARG A O 1
ATOM 1523 N N . LEU A 1 205 ? -2.936 9.784 -4.170 1.00 98.44 205 LEU A N 1
ATOM 1524 C CA . LEU A 1 205 ? -2.208 10.752 -4.985 1.00 98.44 205 LEU A CA 1
ATOM 1525 C C . LEU A 1 205 ? -1.443 10.014 -6.089 1.00 98.44 205 LEU A C 1
ATOM 1527 O O . LEU A 1 205 ? -0.921 8.919 -5.863 1.00 98.44 205 LEU A O 1
ATOM 1531 N N . THR A 1 206 ? -1.361 10.606 -7.279 1.00 98.38 206 THR A N 1
ATOM 1532 C CA . THR A 1 206 ? -0.648 10.021 -8.423 1.00 98.38 206 THR A CA 1
ATOM 1533 C C . THR A 1 206 ? 0.281 11.025 -9.080 1.00 98.38 206 THR A C 1
ATOM 1535 O O . THR A 1 206 ? -0.096 12.180 -9.256 1.00 98.38 206 THR A O 1
ATOM 1538 N N . ALA A 1 207 ? 1.456 10.569 -9.495 1.00 98.06 207 ALA A N 1
ATOM 1539 C CA . ALA A 1 207 ? 2.411 11.340 -10.282 1.00 98.06 207 ALA A CA 1
ATOM 1540 C C . ALA A 1 207 ? 2.924 10.496 -11.452 1.00 98.06 207 ALA A C 1
ATOM 1542 O O . ALA A 1 207 ? 2.824 9.267 -11.441 1.00 98.06 207 ALA A O 1
ATOM 1543 N N . ARG A 1 208 ? 3.486 11.167 -12.454 1.00 98.38 208 ARG A N 1
ATOM 1544 C CA . ARG A 1 208 ? 4.175 10.533 -13.577 1.00 98.38 208 ARG A CA 1
ATOM 1545 C C . ARG A 1 208 ? 5.606 11.032 -13.615 1.00 98.38 208 ARG A C 1
ATOM 1547 O O . ARG A 1 208 ? 5.826 12.212 -13.373 1.00 98.38 208 ARG A O 1
ATOM 1554 N N . ILE A 1 209 ? 6.540 10.133 -13.892 1.00 98.50 209 ILE A N 1
ATOM 1555 C CA . ILE A 1 209 ? 7.968 10.430 -14.034 1.00 98.50 209 ILE A CA 1
ATOM 1556 C C . ILE A 1 209 ? 8.461 9.731 -15.288 1.00 98.50 209 ILE A C 1
ATOM 1558 O O . ILE A 1 209 ? 8.217 8.539 -15.432 1.00 98.50 209 ILE A O 1
ATOM 1562 N N . THR A 1 210 ? 9.187 10.414 -16.162 1.00 98.69 210 THR A N 1
ATOM 1563 C CA . THR A 1 210 ? 9.803 9.772 -17.328 1.00 98.69 210 THR A CA 1
ATOM 1564 C C . THR A 1 210 ? 11.243 9.389 -17.014 1.00 98.69 210 THR A C 1
ATOM 1566 O O . THR A 1 210 ? 12.058 10.246 -16.675 1.00 98.69 210 THR A O 1
ATOM 1569 N N . LEU A 1 211 ? 11.581 8.106 -17.138 1.00 98.62 211 LEU A N 1
ATOM 1570 C CA . LEU A 1 211 ? 12.972 7.676 -17.145 1.00 98.62 211 LEU A CA 1
ATOM 1571 C C . LEU A 1 211 ? 13.606 7.947 -18.511 1.00 98.62 211 LEU A C 1
ATOM 1573 O O . LEU A 1 211 ? 13.037 7.585 -19.540 1.00 98.62 211 LEU A O 1
ATOM 1577 N N . THR A 1 212 ? 14.787 8.559 -18.522 1.00 98.50 212 THR A N 1
ATOM 1578 C CA . THR A 1 212 ? 15.518 8.935 -19.741 1.00 98.50 212 THR A CA 1
ATOM 1579 C C . THR A 1 212 ? 16.930 8.348 -19.763 1.00 98.50 212 THR A C 1
ATOM 1581 O O . THR A 1 212 ? 17.470 7.926 -18.740 1.00 98.50 212 THR A O 1
ATOM 1584 N N . GLY A 1 213 ? 17.540 8.301 -20.950 1.00 97.31 213 GLY A N 1
ATOM 1585 C CA . GLY A 1 213 ? 18.873 7.731 -21.158 1.00 97.31 213 GLY A CA 1
ATOM 1586 C C . GLY A 1 213 ? 18.848 6.315 -21.737 1.00 97.31 213 GLY A C 1
ATOM 1587 O O . GLY A 1 213 ? 17.840 5.859 -22.276 1.00 97.31 213 GLY A O 1
ATOM 1588 N N . ALA A 1 214 ? 19.994 5.636 -21.681 1.00 97.31 214 ALA A N 1
ATOM 1589 C CA . ALA A 1 214 ? 20.144 4.284 -22.213 1.00 97.31 214 ALA A CA 1
ATOM 1590 C C . ALA A 1 214 ? 19.486 3.236 -21.301 1.00 97.31 214 ALA A C 1
ATOM 1592 O O . ALA A 1 214 ? 19.332 3.450 -20.097 1.00 97.31 214 ALA A O 1
ATOM 1593 N N . VAL A 1 215 ? 19.152 2.070 -21.862 1.00 97.44 215 VAL A N 1
ATOM 1594 C CA . VAL A 1 215 ? 18.762 0.904 -21.057 1.00 97.44 215 VAL A CA 1
ATOM 1595 C C . VAL A 1 215 ? 19.897 0.575 -20.094 1.00 97.44 215 VAL A C 1
ATOM 1597 O O . VAL A 1 215 ? 21.050 0.411 -20.498 1.00 97.44 215 VAL A O 1
ATOM 1600 N N . ARG A 1 216 ? 19.567 0.473 -18.809 1.00 96.75 216 ARG A N 1
ATOM 1601 C CA . ARG A 1 216 ? 20.527 0.138 -17.761 1.00 96.75 216 ARG A CA 1
ATOM 1602 C C . ARG A 1 216 ? 20.380 -1.318 -17.362 1.00 96.75 216 ARG A C 1
ATOM 1604 O O . ARG A 1 216 ? 19.268 -1.810 -17.208 1.00 96.75 216 ARG A O 1
ATOM 1611 N N . HIS A 1 217 ? 21.505 -1.971 -17.091 1.00 97.06 217 HIS A N 1
ATOM 1612 C CA . HIS A 1 217 ? 21.563 -3.308 -16.503 1.00 97.06 217 HIS A CA 1
ATOM 1613 C C . HIS A 1 217 ? 22.055 -3.209 -15.051 1.00 97.06 217 HIS A C 1
ATOM 1615 O O . HIS A 1 217 ? 23.263 -3.126 -14.830 1.00 97.06 217 HIS A O 1
ATOM 1621 N N . PRO A 1 218 ? 21.153 -3.166 -14.048 1.00 95.19 218 PRO A N 1
ATOM 1622 C CA . PRO A 1 218 ? 21.551 -3.059 -12.650 1.00 95.19 218 PRO A CA 1
ATOM 1623 C C . PRO A 1 218 ? 22.270 -4.327 -12.187 1.00 95.19 218 PRO A C 1
ATOM 1625 O O . PRO A 1 218 ? 21.805 -5.439 -12.450 1.00 95.19 218 PRO A O 1
ATOM 1628 N N . ASP A 1 219 ? 23.348 -4.158 -11.429 1.00 93.56 219 ASP A N 1
ATOM 1629 C CA . ASP A 1 219 ? 24.092 -5.251 -10.812 1.00 93.56 219 ASP A CA 1
ATOM 1630 C C . ASP A 1 219 ? 23.676 -5.467 -9.339 1.00 93.56 219 ASP A C 1
ATOM 1632 O O . ASP A 1 219 ? 22.574 -5.109 -8.907 1.00 93.56 219 ASP A O 1
ATOM 1636 N N . HIS A 1 220 ? 24.550 -6.100 -8.556 1.00 93.50 220 HIS A N 1
ATOM 1637 C CA . HIS A 1 220 ? 24.330 -6.384 -7.139 1.00 93.50 220 HIS A CA 1
ATOM 1638 C C . HIS A 1 220 ? 24.319 -5.133 -6.239 1.00 93.50 220 HIS A C 1
ATOM 1640 O O . HIS A 1 220 ? 23.849 -5.223 -5.107 1.00 93.50 220 HIS A O 1
ATOM 1646 N N . THR A 1 221 ? 24.781 -3.977 -6.727 1.00 94.19 221 THR A N 1
ATOM 1647 C CA . THR A 1 221 ? 24.788 -2.702 -5.986 1.00 94.19 221 THR A CA 1
ATOM 1648 C C . THR A 1 221 ? 23.467 -1.941 -6.092 1.00 94.19 221 THR A C 1
ATOM 1650 O O . THR A 1 221 ? 23.296 -0.888 -5.475 1.00 94.19 221 THR A O 1
ATOM 1653 N N . ARG A 1 222 ? 22.505 -2.477 -6.857 1.00 95.38 222 ARG A N 1
ATOM 1654 C CA . ARG A 1 222 ? 21.215 -1.830 -7.079 1.00 95.38 222 ARG A CA 1
ATOM 1655 C C . ARG A 1 222 ? 20.480 -1.528 -5.773 1.00 95.38 222 ARG A C 1
ATOM 1657 O O . ARG A 1 222 ? 20.424 -2.335 -4.841 1.00 95.38 222 ARG A O 1
ATOM 1664 N N . ARG A 1 223 ? 19.811 -0.386 -5.745 1.00 96.56 223 ARG A N 1
ATOM 1665 C CA . ARG A 1 223 ? 19.035 0.087 -4.603 1.00 96.56 223 ARG A CA 1
ATOM 1666 C C . ARG A 1 223 ? 17.645 -0.541 -4.616 1.00 96.56 223 ARG A C 1
ATOM 1668 O O . ARG A 1 223 ? 16.884 -0.418 -5.569 1.00 96.56 223 ARG A O 1
ATOM 1675 N N . LEU A 1 224 ? 17.319 -1.245 -3.533 1.00 94.75 224 LEU A N 1
ATOM 1676 C CA . LEU A 1 224 ? 16.114 -2.079 -3.424 1.00 94.75 224 LEU A CA 1
ATOM 1677 C C . LEU A 1 224 ? 14.963 -1.424 -2.654 1.00 94.75 224 LEU A C 1
ATOM 1679 O O . LEU A 1 224 ? 13.933 -2.065 -2.445 1.00 94.75 224 LEU A O 1
ATOM 1683 N N . ARG A 1 225 ? 15.142 -0.193 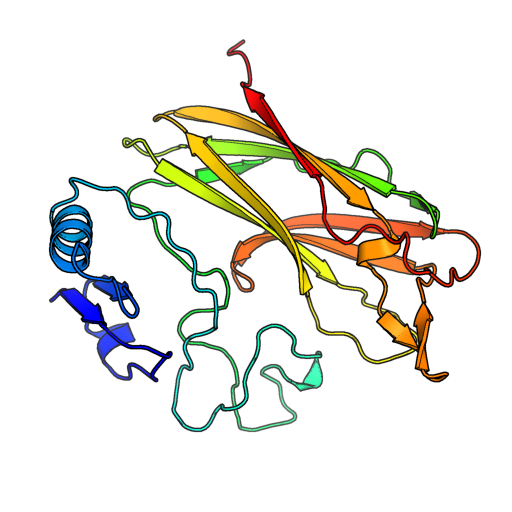-2.167 1.00 94.50 225 ARG A N 1
ATOM 1684 C CA . ARG A 1 225 ? 14.173 0.483 -1.300 1.00 94.50 225 ARG A CA 1
ATOM 1685 C C . ARG A 1 225 ? 14.138 1.975 -1.591 1.00 94.50 225 ARG A C 1
ATOM 1687 O O . ARG A 1 225 ? 15.186 2.580 -1.803 1.00 94.50 225 ARG A O 1
ATOM 1694 N N . SER A 1 226 ? 12.943 2.553 -1.552 1.00 97.69 226 SER A N 1
ATOM 1695 C CA . SER A 1 226 ? 12.784 4.000 -1.418 1.00 97.69 226 SER A CA 1
ATOM 1696 C C . SER A 1 226 ? 13.151 4.441 -0.002 1.00 97.69 226 SER A C 1
ATOM 1698 O O . SER A 1 226 ? 12.964 3.687 0.958 1.00 97.69 226 SER A O 1
ATOM 1700 N N . VAL A 1 227 ? 13.638 5.670 0.132 1.00 98.31 227 VAL A N 1
ATOM 1701 C CA . VAL A 1 227 ? 13.944 6.294 1.426 1.00 98.31 227 VAL A CA 1
ATOM 1702 C C . VAL A 1 227 ? 12.837 7.287 1.751 1.00 98.31 227 VAL A C 1
ATOM 1704 O O . VAL A 1 227 ? 12.477 8.089 0.896 1.00 98.31 227 VAL A O 1
ATOM 1707 N N . PHE A 1 228 ? 12.283 7.210 2.962 1.00 98.38 228 PHE A N 1
ATOM 1708 C CA . PHE A 1 228 ? 11.220 8.095 3.435 1.00 98.38 228 PHE A CA 1
ATOM 1709 C C . PHE A 1 228 ? 11.739 8.948 4.586 1.00 98.38 228 PHE A C 1
ATOM 1711 O O . PHE A 1 228 ? 12.115 8.421 5.632 1.00 98.38 228 PHE A O 1
ATOM 1718 N N . GLU A 1 229 ? 11.685 10.257 4.405 1.00 98.12 229 GLU A N 1
ATOM 1719 C CA . GLU A 1 229 ? 11.970 11.260 5.423 1.00 98.12 229 GLU A CA 1
ATOM 1720 C C . GLU A 1 229 ? 10.661 11.956 5.809 1.00 98.12 229 GLU A C 1
ATOM 1722 O O . GLU A 1 229 ? 9.762 12.125 4.979 1.00 98.12 229 GLU A O 1
ATOM 1727 N N . GLN A 1 230 ? 10.522 12.297 7.091 1.00 96.38 230 GLN A N 1
ATOM 1728 C CA . GLN A 1 230 ? 9.300 12.867 7.654 1.00 96.38 230 GLN A CA 1
ATOM 1729 C C . GLN A 1 230 ? 9.643 14.135 8.424 1.00 96.38 230 GLN A C 1
ATOM 1731 O O . GLN A 1 230 ? 10.338 14.074 9.438 1.00 96.38 230 GLN A O 1
ATOM 1736 N N . GLU A 1 231 ? 9.106 15.262 7.978 1.00 93.50 231 GLU A N 1
ATOM 1737 C CA . GLU A 1 231 ? 9.320 16.564 8.599 1.00 93.50 231 GLU A CA 1
ATOM 1738 C C . GLU A 1 231 ? 7.993 17.096 9.156 1.00 93.50 231 GLU A C 1
ATOM 1740 O O . GLU A 1 231 ? 6.956 17.001 8.486 1.00 93.50 231 GLU A O 1
ATOM 1745 N N . PRO A 1 232 ? 7.969 17.641 10.383 1.00 87.62 232 PRO A N 1
ATOM 1746 C CA . PRO A 1 232 ? 6.787 18.327 10.883 1.00 87.62 232 PRO A CA 1
ATOM 1747 C C . PRO A 1 232 ? 6.531 19.587 10.049 1.00 87.62 232 PRO A C 1
ATOM 1749 O O . PRO A 1 232 ? 7.455 20.343 9.754 1.00 87.62 232 PRO A O 1
ATOM 1752 N N . VAL A 1 233 ? 5.271 19.843 9.694 1.00 84.00 233 VAL A N 1
ATOM 1753 C CA . VAL A 1 233 ? 4.895 21.123 9.081 1.00 84.00 233 VAL A CA 1
ATOM 1754 C C . VAL A 1 233 ? 4.643 22.119 10.210 1.00 84.00 233 VAL A C 1
ATOM 1756 O O . VAL A 1 233 ? 3.698 21.955 10.985 1.00 84.00 233 VAL A O 1
ATOM 1759 N N . SER A 1 234 ? 5.502 23.133 10.338 1.00 68.69 234 SER A N 1
ATOM 1760 C CA . SER A 1 234 ? 5.277 24.238 11.271 1.00 68.69 234 SER A CA 1
ATOM 1761 C C . SER A 1 234 ? 3.966 24.944 10.917 1.00 68.69 234 SER A C 1
ATOM 1763 O O . SER A 1 234 ? 3.703 25.248 9.754 1.00 68.69 234 SER A O 1
ATOM 1765 N N . ARG A 1 235 ? 3.115 25.184 11.921 1.00 56.72 235 ARG A N 1
ATOM 1766 C CA . ARG A 1 235 ? 1.920 26.014 11.734 1.00 56.72 235 ARG A CA 1
ATOM 1767 C C . ARG A 1 235 ? 2.380 27.441 11.424 1.00 56.72 235 ARG A C 1
ATOM 1769 O O . ARG A 1 235 ? 3.096 28.020 12.239 1.00 56.72 235 ARG A O 1
ATOM 1776 N N . ALA A 1 236 ? 2.008 27.944 10.249 1.00 41.78 236 ALA A N 1
ATOM 1777 C CA . ALA A 1 236 ? 1.999 29.375 9.959 1.00 41.78 236 ALA A CA 1
ATOM 1778 C C . ALA A 1 236 ? 0.862 30.058 10.730 1.00 41.78 236 ALA A C 1
ATOM 1780 O O . ALA A 1 236 ? -0.171 29.381 10.963 1.00 41.78 236 ALA A O 1
#

pLDDT: mean 95.45, std 6.01, range [41.78, 98.81]

Secondary structure (DSSP, 8-state):
-EEEE--SS----TTHHHH-SEEEE-SS--TTHHHHHHHHHTTSS------SSPBPSSGGG-S--TT--GGGSSSTT-S-----SB-TT----SS-EEEEEEEES-SEEETTSEEEEEEEEEE-SSS-EEEEEEEEEE-SS-SS---S-EEEEEEEEEE-TT-EEEEEEEEEGGGG-EE-TTSSEEB--EEEEEEEEEETTEEEEEEEEEEESSPB---TT---S-EEEEEE----

Sequence (236 aa):
MVTVLLAGRPYALGRAVEESAAIVQSFFPGEEGTHAIAGVLSGRVNPSGRLPVSVPRGPGSQPATYLGARLAHAGAVSTVDPTPAFAFGHGLSYTRFDWTDLTPSVQEAPTDGEFTLFFSVRNTGARSGTEVVQLYLHDPVASVVQPVQRLVGYARVALEPGETRRLRVTVPADLASFTGLDGRRVVEPGELNIRVAASSAEPRLTARITLTGAVRHPDHTRRLRSVFEQEPVSRA